Protein AF-A0A9N9DSB3-F1 (afdb_monomer_lite)

Structure (mmCIF, N/CA/C/O backbone):
data_AF-A0A9N9DSB3-F1
#
_entry.id   AF-A0A9N9DSB3-F1
#
loop_
_atom_site.group_PDB
_atom_site.id
_atom_site.type_symbol
_atom_site.label_atom_id
_atom_site.label_alt_id
_atom_site.label_comp_id
_atom_site.label_asym_id
_atom_site.label_entity_id
_atom_site.label_seq_id
_atom_site.pdbx_PDB_ins_code
_atom_site.Cartn_x
_atom_site.Cartn_y
_atom_site.Cartn_z
_atom_site.occupancy
_atom_site.B_iso_or_equiv
_atom_site.auth_seq_id
_atom_site.auth_comp_id
_atom_site.auth_asym_id
_atom_site.auth_atom_id
_atom_site.pdbx_PDB_model_num
ATOM 1 N N . MET A 1 1 ? 41.523 48.651 -46.509 1.00 32.28 1 MET A N 1
ATOM 2 C CA . MET A 1 1 ? 42.434 47.739 -45.781 1.00 32.28 1 MET A CA 1
ATOM 3 C C . MET A 1 1 ? 41.561 46.981 -44.787 1.00 32.28 1 MET A C 1
ATOM 5 O O . MET A 1 1 ? 41.024 47.644 -43.920 1.00 32.28 1 MET A O 1
ATOM 9 N N . ALA A 1 2 ? 41.222 45.698 -44.881 1.00 32.44 2 ALA A N 1
ATOM 10 C CA . ALA A 1 2 ? 41.518 44.564 -45.767 1.00 32.44 2 ALA A CA 1
ATOM 11 C C . ALA A 1 2 ? 40.243 43.654 -45.722 1.00 32.44 2 ALA A C 1
ATOM 13 O O . ALA A 1 2 ? 39.551 43.675 -44.710 1.00 32.44 2 ALA A O 1
ATOM 14 N N . LEU A 1 3 ? 39.705 43.048 -46.796 1.00 31.59 3 LEU A N 1
ATOM 15 C CA . LEU A 1 3 ? 40.106 41.765 -47.424 1.00 31.59 3 LEU A CA 1
ATOM 16 C C . LEU A 1 3 ? 40.604 40.752 -46.356 1.00 31.59 3 LEU A C 1
ATOM 18 O O . LEU A 1 3 ? 41.552 41.075 -45.662 1.00 31.59 3 LEU A O 1
ATOM 22 N N . THR A 1 4 ? 40.055 39.558 -46.093 1.00 32.72 4 THR A N 1
ATOM 23 C CA . THR A 1 4 ? 39.473 38.492 -46.935 1.00 32.72 4 THR A CA 1
ATOM 24 C C . THR A 1 4 ? 38.670 37.468 -46.095 1.00 32.72 4 THR A C 1
ATOM 26 O O . THR A 1 4 ? 38.722 37.464 -44.872 1.00 32.72 4 THR A O 1
ATOM 29 N N . ASN A 1 5 ? 37.962 36.593 -46.813 1.00 31.55 5 ASN A N 1
ATOM 30 C CA . ASN A 1 5 ? 36.997 35.544 -46.446 1.00 31.55 5 ASN A CA 1
ATOM 31 C C . ASN A 1 5 ? 37.663 34.229 -45.875 1.00 31.55 5 ASN A C 1
ATOM 33 O O . ASN A 1 5 ? 38.814 34.305 -45.458 1.00 31.55 5 ASN A O 1
ATOM 37 N N . PRO A 1 6 ? 37.023 33.029 -45.853 1.00 57.75 6 PRO A N 1
ATOM 38 C CA . PRO A 1 6 ? 36.598 32.233 -44.684 1.00 57.75 6 PRO A CA 1
ATOM 39 C C . PRO A 1 6 ? 37.258 30.818 -44.603 1.00 57.75 6 PRO A C 1
ATOM 41 O O . PRO A 1 6 ? 38.225 30.539 -45.302 1.00 57.75 6 PRO A O 1
ATOM 44 N N . ASN A 1 7 ? 36.644 29.903 -43.832 1.00 30.92 7 ASN A N 1
ATOM 45 C CA . ASN A 1 7 ? 36.841 28.437 -43.739 1.00 30.92 7 ASN A CA 1
ATOM 46 C C . ASN A 1 7 ? 37.906 27.902 -42.765 1.00 30.92 7 ASN A C 1
ATOM 48 O O . ASN A 1 7 ? 39.097 27.886 -43.048 1.00 30.92 7 ASN A O 1
ATOM 52 N N . SER A 1 8 ? 37.458 27.227 -41.706 1.00 32.19 8 SER A N 1
ATOM 53 C CA . SER A 1 8 ? 37.432 25.754 -41.679 1.00 32.19 8 SER A CA 1
ATOM 54 C C . SER A 1 8 ? 36.893 25.244 -40.342 1.00 32.19 8 SER A C 1
ATOM 56 O O . SER A 1 8 ? 37.156 25.787 -39.273 1.00 32.19 8 SER A O 1
ATOM 58 N N . ASN A 1 9 ? 36.068 24.209 -40.444 1.00 35.47 9 ASN A N 1
ATOM 59 C CA . ASN A 1 9 ? 35.457 23.506 -39.335 1.00 35.47 9 ASN A CA 1
ATOM 60 C C . ASN A 1 9 ? 36.502 22.850 -38.415 1.00 35.47 9 ASN A C 1
ATOM 62 O O . ASN A 1 9 ? 37.523 22.352 -38.885 1.00 35.47 9 ASN A O 1
ATOM 66 N N . ASN A 1 10 ? 36.051 22.639 -37.177 1.00 33.41 10 ASN A N 1
ATOM 67 C CA . ASN A 1 10 ? 36.031 21.352 -36.476 1.00 33.41 10 ASN A CA 1
ATOM 68 C C . ASN A 1 10 ? 36.941 21.164 -35.243 1.00 33.41 10 ASN A C 1
ATOM 70 O O . ASN A 1 10 ? 38.153 21.330 -35.283 1.00 33.41 10 ASN A O 1
ATOM 74 N N . ILE A 1 11 ? 36.275 20.610 -34.219 1.00 34.28 11 ILE A N 1
ATOM 75 C CA . ILE A 1 11 ? 36.768 19.730 -33.149 1.00 34.28 11 ILE A CA 1
ATOM 76 C C . ILE A 1 11 ? 37.121 20.397 -31.809 1.00 34.28 11 ILE A C 1
ATOM 78 O O . ILE A 1 11 ? 37.974 21.267 -31.696 1.00 34.28 11 ILE A O 1
ATOM 82 N N . SER A 1 12 ? 36.498 19.829 -30.768 1.00 30.00 12 SER A N 1
ATOM 83 C CA . SER A 1 12 ? 36.856 19.904 -29.348 1.00 30.00 12 SER A CA 1
ATOM 84 C C . SER A 1 12 ? 36.136 20.933 -28.469 1.00 30.00 12 SER A C 1
ATOM 86 O O . SER A 1 12 ? 36.721 21.475 -27.533 1.00 30.00 12 SER A O 1
ATOM 88 N N . THR A 1 13 ? 34.815 21.071 -28.607 1.00 32.53 13 THR A N 1
ATOM 89 C CA . THR A 1 13 ? 33.982 21.265 -27.403 1.00 32.53 13 THR A CA 1
ATOM 90 C C . THR A 1 13 ? 33.858 19.914 -26.697 1.00 32.53 13 THR A C 1
ATOM 92 O O . THR A 1 13 ? 32.831 19.242 -26.748 1.00 32.53 13 THR A O 1
ATOM 95 N N . VAL A 1 14 ? 34.958 19.472 -26.083 1.00 34.44 14 VAL A N 1
ATOM 96 C CA . VAL A 1 14 ? 34.948 18.380 -25.110 1.00 34.44 14 VAL A CA 1
ATOM 97 C C . VAL A 1 14 ? 34.276 18.948 -23.863 1.00 34.44 14 VAL A C 1
ATOM 99 O O . VAL A 1 14 ? 34.921 19.492 -22.971 1.00 34.44 14 VAL A O 1
ATOM 102 N N . LEU A 1 15 ? 32.944 18.877 -23.839 1.00 33.06 15 LEU A N 1
ATOM 103 C CA . LEU A 1 15 ? 32.165 18.933 -22.610 1.00 33.06 15 LEU A CA 1
ATOM 104 C C . LEU A 1 15 ? 32.584 17.714 -21.788 1.00 33.06 15 LEU A C 1
ATOM 106 O O . LEU A 1 15 ? 32.091 16.604 -21.979 1.00 33.06 15 LEU A O 1
ATOM 110 N N . PHE A 1 16 ? 33.578 17.931 -20.929 1.00 29.05 16 PHE A N 1
ATOM 111 C CA . PHE A 1 16 ? 33.988 17.013 -19.882 1.00 29.05 16 PHE A CA 1
ATOM 112 C C . PHE A 1 16 ? 32.762 16.696 -19.015 1.00 29.05 16 PHE A C 1
ATOM 114 O O . PHE A 1 16 ? 32.449 17.409 -18.063 1.00 29.05 16 PHE A O 1
ATOM 121 N N . TYR A 1 17 ? 32.069 15.602 -19.330 1.00 31.72 17 TYR A N 1
ATOM 122 C CA . TYR A 1 17 ? 31.299 14.865 -18.340 1.00 31.72 17 TYR A CA 1
ATOM 123 C C . TYR A 1 17 ? 32.306 14.341 -17.312 1.00 31.72 17 TYR A C 1
ATOM 125 O O . TYR A 1 17 ? 32.894 13.274 -17.472 1.00 31.72 17 TYR A O 1
ATOM 133 N N . LEU A 1 18 ? 32.543 15.120 -16.257 1.00 32.06 18 LEU A N 1
ATOM 134 C CA . LEU A 1 18 ? 33.183 14.647 -15.035 1.00 32.06 18 LEU A CA 1
ATOM 135 C C . LEU A 1 18 ? 32.203 13.698 -14.333 1.00 32.06 18 LEU A C 1
ATOM 137 O O . LEU A 1 18 ? 31.550 14.042 -13.354 1.00 32.06 18 LEU A O 1
ATOM 141 N N . SER A 1 19 ? 32.078 12.478 -14.853 1.00 33.34 19 SER A N 1
ATOM 142 C CA . SER A 1 19 ? 31.595 11.352 -14.065 1.00 33.34 19 SER A CA 1
ATOM 143 C C . SER A 1 19 ? 32.656 11.069 -13.004 1.00 33.34 19 SER A C 1
ATOM 145 O O . SER A 1 19 ? 33.686 10.455 -13.289 1.00 33.34 19 SER A O 1
ATOM 147 N N . ILE A 1 20 ? 32.440 11.580 -11.793 1.00 37.28 20 ILE A N 1
ATOM 148 C CA . ILE A 1 20 ? 33.300 11.303 -10.645 1.00 37.28 20 ILE A CA 1
ATOM 149 C C . ILE A 1 20 ? 33.216 9.797 -10.366 1.00 37.28 20 ILE A C 1
ATOM 151 O O . ILE A 1 20 ? 32.161 9.271 -10.014 1.00 37.28 20 ILE A O 1
ATOM 155 N N . PHE A 1 21 ? 34.331 9.091 -10.549 1.00 34.97 21 PHE A N 1
ATOM 156 C CA . PHE A 1 21 ? 34.458 7.686 -10.175 1.00 34.97 21 PHE A CA 1
ATOM 157 C C . PHE A 1 21 ? 34.659 7.596 -8.656 1.00 34.97 21 PHE A C 1
ATOM 159 O O . PHE A 1 21 ? 35.785 7.551 -8.162 1.00 34.97 21 PHE A O 1
ATOM 166 N N . GLU A 1 22 ? 33.566 7.611 -7.896 1.00 40.25 22 GLU A N 1
ATOM 167 C CA . GLU A 1 22 ? 33.597 7.318 -6.462 1.00 40.25 22 GLU A CA 1
ATOM 168 C C . GLU A 1 22 ? 33.447 5.815 -6.201 1.00 40.25 22 GLU A C 1
ATOM 170 O O . GLU A 1 22 ? 32.629 5.119 -6.806 1.00 40.25 22 GLU A O 1
ATOM 175 N N . LYS A 1 23 ? 34.230 5.291 -5.248 1.00 38.81 23 LYS A N 1
ATOM 176 C CA . LYS A 1 23 ? 34.015 3.941 -4.712 1.00 38.81 23 LYS A CA 1
ATOM 177 C C . LYS A 1 23 ? 32.626 3.884 -4.082 1.00 38.81 23 LYS A C 1
ATOM 179 O O . LYS A 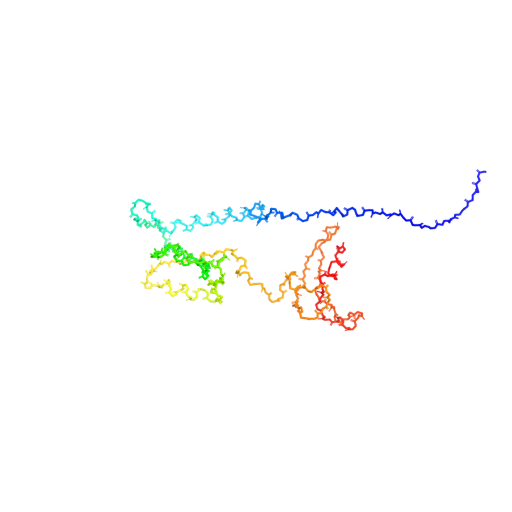1 23 ? 32.350 4.646 -3.159 1.00 38.81 23 LYS A O 1
ATOM 184 N N . TYR A 1 24 ? 31.803 2.931 -4.521 1.00 42.84 24 TYR A N 1
ATOM 185 C CA . TYR A 1 24 ? 30.501 2.626 -3.929 1.00 42.84 24 TYR A CA 1
ATOM 186 C C . TYR A 1 24 ? 30.623 2.472 -2.403 1.00 42.84 24 TYR A C 1
ATOM 188 O O . TYR A 1 24 ? 31.090 1.451 -1.895 1.00 42.84 24 TYR A O 1
ATOM 196 N N . LYS A 1 25 ? 30.210 3.499 -1.658 1.00 50.03 25 LYS A N 1
ATOM 197 C CA . LYS A 1 25 ? 29.872 3.380 -0.240 1.00 50.03 25 LYS A CA 1
ATOM 198 C C . LYS A 1 25 ? 28.393 3.031 -0.187 1.00 50.03 25 LYS A C 1
ATOM 200 O O . LYS A 1 25 ? 27.604 3.663 -0.881 1.00 50.03 25 LYS A O 1
ATOM 205 N N . LYS A 1 26 ? 28.010 2.037 0.624 1.00 43.84 26 LYS A N 1
ATOM 206 C CA . LYS A 1 26 ? 26.595 1.798 0.950 1.00 43.84 26 LYS A CA 1
ATOM 207 C C . LYS A 1 26 ? 26.012 3.121 1.445 1.00 43.84 26 LYS A C 1
ATOM 209 O O . LYS A 1 26 ? 26.348 3.560 2.543 1.00 43.84 26 LYS A O 1
ATOM 214 N N . SER A 1 27 ? 25.213 3.768 0.609 1.00 47.31 27 SER A N 1
ATOM 215 C CA . SER A 1 27 ? 24.494 4.972 0.981 1.00 47.31 27 SER A CA 1
ATOM 216 C C . SER A 1 27 ? 23.416 4.611 1.998 1.00 47.31 27 SER A C 1
ATOM 218 O O . SER A 1 27 ? 22.916 3.482 2.045 1.00 47.31 27 SER A O 1
ATOM 220 N N . ILE A 1 28 ? 23.103 5.576 2.856 1.00 57.94 28 ILE A N 1
ATOM 221 C CA . ILE A 1 28 ? 21.996 5.506 3.804 1.00 57.94 28 ILE A CA 1
ATOM 222 C C . ILE A 1 28 ? 20.721 5.298 2.978 1.00 57.94 28 ILE A C 1
ATOM 224 O O . ILE A 1 28 ? 20.468 6.031 2.024 1.00 57.94 28 ILE A O 1
ATOM 228 N N . TYR A 1 29 ? 19.961 4.249 3.285 1.00 51.91 29 TYR A N 1
ATOM 229 C CA . TYR A 1 29 ? 18.677 4.004 2.638 1.00 51.91 29 TYR A CA 1
ATOM 230 C C . TYR A 1 29 ? 17.708 5.109 3.062 1.00 51.91 29 TYR A C 1
ATOM 232 O O . TYR A 1 29 ? 17.370 5.208 4.238 1.00 51.91 29 TYR A O 1
ATOM 240 N N . PHE A 1 30 ? 17.286 5.941 2.112 1.00 58.00 30 PHE A N 1
ATOM 241 C CA . PHE A 1 30 ? 16.204 6.895 2.316 1.00 58.00 30 PHE A CA 1
ATOM 242 C C . PHE A 1 30 ? 14.895 6.162 2.023 1.00 58.00 30 PHE A C 1
ATOM 244 O O . PHE A 1 30 ? 14.563 5.908 0.867 1.00 58.00 30 PHE A O 1
ATOM 251 N N . ASP A 1 31 ? 14.174 5.778 3.072 1.00 69.00 31 ASP A N 1
ATOM 252 C CA . ASP A 1 31 ? 12.911 5.033 2.984 1.00 69.00 31 ASP A CA 1
ATOM 253 C C . ASP A 1 31 ? 11.737 5.872 2.440 1.00 69.00 31 ASP A C 1
ATOM 255 O O . ASP A 1 31 ? 10.648 5.346 2.205 1.00 69.00 31 ASP A O 1
ATOM 259 N N . GLY A 1 32 ? 11.966 7.171 2.209 1.00 73.88 32 GLY A N 1
ATOM 260 C CA . GLY A 1 32 ? 10.973 8.119 1.713 1.00 73.88 32 GLY A CA 1
ATOM 261 C C . GLY A 1 32 ? 9.891 8.463 2.736 1.00 73.88 32 GLY A C 1
ATOM 262 O O . GLY A 1 32 ? 8.913 9.107 2.365 1.00 73.88 32 GLY A O 1
ATOM 263 N N . HIS A 1 33 ? 10.048 8.059 4.000 1.00 74.06 33 HIS A N 1
ATOM 264 C CA . HIS A 1 33 ? 9.064 8.272 5.061 1.00 74.06 33 HIS A CA 1
ATOM 265 C C . HIS A 1 33 ? 8.818 9.755 5.368 1.00 74.06 33 HIS A C 1
ATOM 267 O O . HIS A 1 33 ? 7.710 10.129 5.753 1.00 74.06 33 HIS A O 1
ATOM 273 N N . GLU A 1 34 ? 9.844 10.581 5.154 1.00 82.94 34 GLU A N 1
ATOM 274 C CA . GLU A 1 34 ? 9.844 12.029 5.392 1.00 82.94 34 GLU A CA 1
ATOM 275 C C . GLU A 1 34 ? 9.410 12.859 4.170 1.00 82.94 34 GLU A C 1
ATOM 277 O O . GLU A 1 34 ? 9.384 14.083 4.251 1.00 82.94 34 GLU A O 1
ATOM 282 N N . ARG A 1 35 ? 9.066 12.232 3.032 1.00 84.50 35 ARG A N 1
ATOM 283 C CA . ARG A 1 35 ? 8.538 12.975 1.875 1.00 84.50 35 ARG A CA 1
ATOM 284 C C . ARG A 1 35 ? 7.248 13.700 2.246 1.00 84.50 35 ARG A C 1
ATOM 286 O O . ARG A 1 35 ? 6.400 13.137 2.943 1.00 84.50 35 ARG A O 1
ATOM 293 N N . GLU A 1 36 ? 7.061 14.908 1.724 1.00 81.19 36 GLU A N 1
ATOM 294 C CA . GLU A 1 36 ? 5.927 15.768 2.070 1.00 81.19 36 GLU A CA 1
ATOM 295 C C . GLU A 1 36 ? 4.578 15.080 1.818 1.00 81.19 36 GLU A C 1
ATOM 297 O O . GLU A 1 36 ? 3.700 15.108 2.682 1.00 81.19 36 GLU A O 1
ATOM 302 N N . ASP A 1 37 ? 4.442 14.385 0.686 1.00 81.19 37 ASP A N 1
ATOM 303 C CA . ASP A 1 37 ? 3.222 13.664 0.311 1.00 81.19 37 ASP A CA 1
ATOM 304 C C . ASP A 1 37 ? 2.924 12.473 1.240 1.00 81.19 37 ASP A C 1
ATOM 306 O O . ASP A 1 37 ? 1.772 12.214 1.598 1.00 81.19 37 ASP A O 1
ATOM 310 N N . VAL A 1 38 ? 3.966 11.770 1.693 1.00 81.50 38 VAL A N 1
ATOM 311 C CA . VAL A 1 38 ? 3.851 10.656 2.647 1.00 81.50 38 VAL A CA 1
ATOM 312 C C . VAL A 1 38 ? 3.451 11.165 4.032 1.00 81.50 38 VAL A C 1
ATOM 314 O O . VAL A 1 38 ? 2.589 10.575 4.691 1.00 81.50 38 VAL A O 1
ATOM 317 N N . VAL A 1 39 ? 4.043 12.273 4.477 1.00 85.44 39 VAL A N 1
ATOM 318 C CA . VAL A 1 39 ? 3.722 12.903 5.763 1.00 85.44 39 VAL A CA 1
ATOM 319 C C . VAL A 1 39 ? 2.293 13.451 5.762 1.00 85.44 39 VAL A C 1
ATOM 321 O O . VAL A 1 39 ? 1.561 13.247 6.735 1.00 85.44 39 VAL A O 1
ATOM 324 N N . GLU A 1 40 ? 1.863 14.102 4.681 1.00 89.62 40 GLU A N 1
ATOM 325 C CA . GLU A 1 40 ? 0.489 14.585 4.517 1.00 89.62 40 GLU A CA 1
ATOM 326 C C . GLU A 1 40 ? -0.520 13.431 4.572 1.00 89.62 40 GLU A C 1
ATOM 328 O O . GLU A 1 40 ? -1.477 13.475 5.353 1.00 89.62 40 GLU A O 1
ATOM 333 N N . TYR A 1 41 ? -0.262 12.351 3.829 1.00 86.44 41 TYR A N 1
ATOM 334 C CA . TYR A 1 41 ? -1.100 11.155 3.862 1.00 86.44 41 TYR A CA 1
ATOM 335 C C . TYR A 1 41 ? -1.217 10.572 5.276 1.00 86.44 41 TYR A C 1
ATOM 337 O O . TYR A 1 41 ? -2.317 10.244 5.720 1.00 86.44 41 TYR A O 1
ATOM 345 N N . ARG A 1 42 ? -0.104 10.475 6.018 1.00 87.06 42 ARG A N 1
ATOM 346 C CA . ARG A 1 42 ? -0.107 9.968 7.402 1.00 87.06 42 ARG A CA 1
ATOM 347 C C . ARG A 1 42 ? -0.948 10.836 8.330 1.00 87.06 42 ARG A C 1
ATOM 349 O O . ARG A 1 42 ? -1.681 10.290 9.150 1.00 87.06 42 ARG A O 1
ATOM 356 N N . LYS A 1 43 ? -0.875 12.164 8.203 1.00 91.00 43 LYS A N 1
ATOM 357 C CA . LYS A 1 43 ? -1.716 13.085 8.987 1.00 91.00 43 LYS A CA 1
ATOM 358 C C . LYS A 1 43 ? -3.198 12.851 8.701 1.00 91.00 43 LYS A C 1
ATOM 360 O O . LYS A 1 43 ? -3.971 12.710 9.645 1.00 91.00 43 LYS A O 1
ATOM 365 N N . ARG A 1 44 ? -3.576 12.731 7.423 1.00 90.00 44 ARG A N 1
ATOM 366 C CA . ARG A 1 44 ? -4.957 12.414 7.024 1.00 90.00 44 ARG A CA 1
ATOM 367 C C . ARG A 1 44 ? -5.413 11.066 7.581 1.00 90.00 44 ARG A C 1
ATOM 369 O O . ARG A 1 44 ? -6.477 10.984 8.183 1.00 90.00 44 ARG A O 1
ATOM 376 N N . PHE A 1 45 ? -4.580 10.037 7.447 1.00 87.38 45 PHE A N 1
ATOM 377 C CA . PHE A 1 45 ? -4.859 8.697 7.962 1.00 87.38 45 PHE A CA 1
ATOM 378 C C . PHE A 1 45 ? -5.082 8.689 9.480 1.00 87.38 45 PHE A C 1
ATOM 380 O O . PHE A 1 45 ? -6.000 8.034 9.965 1.00 87.38 45 PHE A O 1
ATOM 387 N N . LEU A 1 46 ? -4.267 9.422 10.246 1.00 89.31 46 LEU A N 1
ATOM 388 C CA . LEU A 1 46 ? -4.438 9.523 11.698 1.00 89.31 46 LEU A CA 1
ATOM 389 C C . LEU A 1 46 ? -5.763 10.190 12.073 1.00 89.31 46 LEU A C 1
ATOM 391 O O . LEU A 1 46 ? -6.410 9.755 13.025 1.00 89.31 46 LEU A O 1
ATOM 395 N N . GLU A 1 47 ? -6.179 11.213 11.329 1.00 91.69 47 GLU A N 1
ATOM 396 C CA . GLU A 1 47 ? -7.458 11.877 11.570 1.00 91.69 47 GLU A CA 1
ATOM 397 C C . GLU A 1 47 ? -8.640 10.950 11.253 1.00 91.69 47 GLU A C 1
ATOM 399 O O . GLU A 1 47 ? -9.537 10.786 12.078 1.00 91.69 47 GLU A O 1
ATOM 404 N N . GLU A 1 48 ? -8.591 10.233 10.127 1.00 89.00 48 GLU A N 1
ATOM 405 C CA . GLU A 1 48 ? -9.574 9.195 9.793 1.00 89.00 48 GLU A CA 1
ATOM 406 C C . GLU A 1 48 ? -9.632 8.112 10.881 1.00 89.00 48 GLU A C 1
ATOM 408 O O . GLU A 1 48 ? -10.713 7.774 11.371 1.00 89.00 48 GLU A O 1
ATOM 413 N N . MET A 1 49 ? -8.480 7.617 11.338 1.00 87.38 49 MET A N 1
ATOM 414 C CA . MET A 1 49 ? -8.414 6.604 12.391 1.00 87.38 49 MET A CA 1
ATOM 415 C C . MET A 1 49 ? -9.014 7.086 13.713 1.00 87.38 49 MET A C 1
ATOM 417 O O . MET A 1 49 ? -9.719 6.306 14.346 1.00 87.38 49 MET A O 1
ATOM 421 N N . ARG A 1 50 ? -8.829 8.354 14.107 1.00 87.62 50 ARG A N 1
ATOM 422 C CA . ARG A 1 50 ? -9.468 8.921 15.313 1.00 87.62 50 ARG A CA 1
ATOM 423 C C . ARG A 1 50 ? -10.991 8.863 15.241 1.00 87.62 50 ARG A C 1
ATOM 425 O O . ARG A 1 50 ? -11.641 8.530 16.235 1.00 87.62 50 ARG A O 1
ATOM 432 N N . THR A 1 51 ? -11.571 9.143 14.070 1.00 88.88 51 THR A N 1
ATOM 433 C CA . THR A 1 51 ? -13.033 9.067 13.894 1.00 88.88 51 THR A CA 1
ATOM 434 C C . THR A 1 51 ? -13.557 7.643 14.082 1.00 88.88 51 THR A C 1
ATOM 436 O O . THR A 1 51 ? -14.613 7.441 14.690 1.00 88.88 51 THR A O 1
ATOM 439 N N . LEU A 1 52 ? -12.800 6.646 13.613 1.00 88.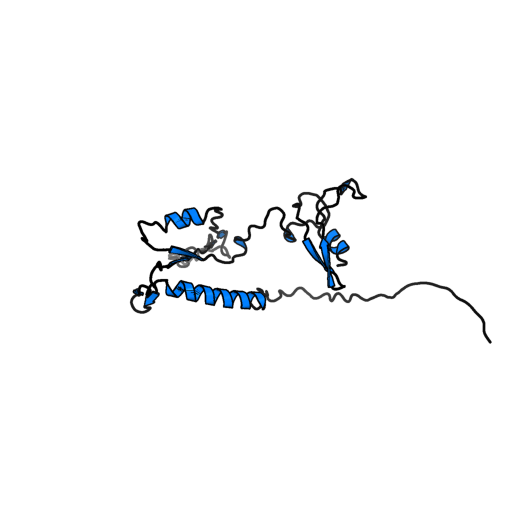31 52 LEU A N 1
ATOM 440 C CA . LEU A 1 52 ? -13.133 5.232 13.760 1.00 88.31 52 LEU A CA 1
ATOM 441 C C . LEU A 1 52 ? -12.914 4.759 15.201 1.00 88.31 52 LEU A C 1
ATOM 443 O O . LEU A 1 52 ? -13.754 4.048 15.753 1.00 88.31 52 LEU A O 1
ATOM 447 N N . GLU A 1 53 ? -11.825 5.194 15.831 1.00 87.94 53 GLU A N 1
ATOM 448 C CA . GLU A 1 53 ? -11.437 4.806 17.185 1.00 87.94 53 GLU A CA 1
ATOM 449 C C . GLU A 1 53 ? -12.499 5.188 18.225 1.00 87.94 53 GLU A C 1
ATOM 451 O O . GLU A 1 53 ? -12.746 4.420 19.153 1.00 87.94 53 GLU A O 1
ATOM 456 N N . ARG A 1 54 ? -13.222 6.304 18.031 1.00 90.00 54 ARG A N 1
ATOM 457 C CA . ARG A 1 54 ? -14.363 6.690 18.888 1.00 90.00 54 ARG A CA 1
ATOM 458 C C . ARG A 1 54 ? -15.418 5.583 19.008 1.00 90.00 54 ARG A C 1
ATOM 460 O O . ARG A 1 54 ? -16.076 5.463 20.037 1.00 90.00 54 ARG A O 1
ATOM 467 N N . ARG A 1 55 ? -15.594 4.779 17.955 1.00 88.81 55 ARG A N 1
ATOM 468 C CA . ARG A 1 55 ? -16.565 3.675 17.885 1.00 88.81 55 ARG A CA 1
ATOM 469 C C . ARG A 1 55 ? -15.936 2.313 18.192 1.00 88.81 55 ARG A C 1
ATOM 471 O O . ARG A 1 55 ? -16.630 1.301 18.080 1.00 88.81 55 ARG A O 1
ATOM 478 N N . MET A 1 56 ? -14.654 2.260 18.551 1.00 90.50 56 MET A N 1
ATOM 479 C CA . MET A 1 56 ? -13.943 1.041 18.940 1.00 90.50 56 MET A CA 1
ATOM 480 C C . MET A 1 56 ? -13.914 0.900 20.463 1.00 90.50 56 MET A C 1
ATOM 482 O O . MET A 1 56 ? -13.977 1.880 21.200 1.00 90.50 56 MET A O 1
ATOM 486 N N . ALA A 1 57 ? -13.842 -0.338 20.952 1.00 86.44 57 ALA A N 1
ATOM 487 C CA . ALA A 1 57 ? -13.650 -0.565 22.381 1.00 86.44 57 ALA A CA 1
ATOM 488 C C . ALA A 1 57 ? -12.198 -0.273 22.775 1.00 86.44 57 ALA A C 1
ATOM 490 O O . ALA A 1 57 ? -11.276 -0.583 22.021 1.00 86.44 57 ALA A O 1
ATOM 491 N N . ARG A 1 58 ? -12.010 0.295 23.966 1.00 85.38 58 ARG A N 1
ATOM 492 C CA . ARG A 1 58 ? -10.690 0.581 24.538 1.00 85.38 58 ARG A CA 1
ATOM 493 C C . ARG A 1 58 ? -10.426 -0.340 25.719 1.00 85.38 58 ARG A C 1
ATOM 495 O O . ARG A 1 58 ? -11.363 -0.789 26.372 1.00 85.38 58 ARG A O 1
ATOM 502 N N . TYR A 1 59 ? -9.156 -0.598 25.999 1.00 81.06 59 TYR A N 1
ATOM 503 C CA . TYR A 1 59 ? -8.740 -1.351 27.177 1.00 81.06 59 TYR A CA 1
ATOM 504 C C . TYR A 1 59 ? -8.099 -0.406 28.185 1.00 81.06 59 TYR A C 1
ATOM 506 O O . TYR A 1 59 ? -7.287 0.439 27.810 1.00 81.06 59 TYR A O 1
ATOM 514 N N . LYS A 1 60 ? -8.459 -0.540 29.462 1.00 81.94 60 LYS A N 1
ATOM 515 C CA . LYS A 1 60 ? -7.795 0.192 30.544 1.00 81.94 60 LYS A CA 1
ATOM 516 C C . LYS A 1 60 ? -6.509 -0.547 30.928 1.00 81.94 60 LYS A C 1
ATOM 518 O O . LYS A 1 60 ? -6.567 -1.699 31.357 1.00 81.94 60 LYS A O 1
ATOM 523 N N . GLU A 1 61 ? -5.365 0.116 30.762 1.00 67.75 61 GLU A N 1
ATOM 524 C CA . GLU A 1 61 ? -4.021 -0.495 30.789 1.00 67.75 61 GLU A CA 1
ATOM 525 C C . GLU A 1 61 ? -3.685 -1.279 32.065 1.00 67.75 61 GLU A C 1
ATOM 527 O O . GLU A 1 61 ? -2.926 -2.240 32.000 1.00 67.75 61 GLU A O 1
ATOM 532 N N . SER A 1 62 ? -4.263 -0.933 33.216 1.00 70.62 62 SER A N 1
ATOM 533 C CA . SER A 1 62 ? -3.924 -1.586 34.484 1.00 70.62 62 SER A CA 1
ATOM 534 C C . SER A 1 62 ? -4.715 -2.862 34.792 1.00 70.62 62 SER A C 1
ATOM 536 O O . SER A 1 62 ? -4.275 -3.641 35.630 1.00 70.62 62 SER A O 1
ATOM 538 N N . ILE A 1 63 ? -5.872 -3.086 34.155 1.00 72.62 63 ILE A N 1
ATOM 539 C CA . ILE A 1 63 ? -6.810 -4.165 34.546 1.00 72.62 63 ILE A CA 1
ATOM 540 C C . ILE A 1 63 ? -7.273 -4.999 33.331 1.00 72.62 63 ILE A C 1
ATOM 542 O O . ILE A 1 63 ? -7.969 -5.994 33.491 1.00 72.62 63 ILE A O 1
ATOM 546 N N . MET A 1 64 ? -6.885 -4.632 32.098 1.00 69.50 64 MET A N 1
ATOM 547 C CA . MET A 1 64 ? -7.435 -5.210 30.853 1.00 69.50 64 MET A CA 1
ATOM 548 C C . MET A 1 64 ? -8.971 -5.119 30.760 1.00 69.50 64 MET A C 1
ATOM 550 O O . MET A 1 64 ? -9.608 -5.859 30.008 1.00 69.50 64 MET A O 1
ATOM 554 N N . GLU A 1 65 ? -9.589 -4.188 31.485 1.00 78.81 65 GLU A N 1
ATOM 555 C CA . GLU A 1 65 ? -11.034 -3.984 31.423 1.00 78.81 65 GLU A CA 1
ATOM 556 C C . GLU A 1 65 ? -11.438 -3.368 30.084 1.00 78.81 65 GLU A C 1
ATOM 558 O O . GLU A 1 65 ? -10.849 -2.386 29.621 1.00 78.81 65 GLU A O 1
ATOM 563 N N . LEU A 1 66 ? -12.467 -3.959 29.475 1.00 81.25 66 LEU A N 1
ATOM 564 C CA . LEU A 1 66 ? -13.024 -3.527 28.203 1.00 81.25 66 LEU A CA 1
ATOM 565 C C . LEU A 1 66 ? -13.998 -2.364 28.422 1.00 81.25 66 LEU A C 1
ATOM 567 O O . LEU A 1 66 ? -15.090 -2.544 28.958 1.00 81.25 66 LEU A O 1
ATOM 571 N N . ILE A 1 67 ? -13.636 -1.186 27.928 1.00 84.56 67 ILE A N 1
ATOM 572 C CA . ILE A 1 67 ? -14.492 -0.002 27.906 1.00 84.56 67 ILE A CA 1
ATOM 573 C C . ILE A 1 67 ? -15.212 0.035 26.557 1.00 84.56 67 ILE A C 1
ATOM 575 O O . ILE A 1 67 ? -14.587 0.172 25.499 1.00 84.56 67 ILE A O 1
ATOM 579 N N . LEU A 1 68 ? -16.537 -0.115 26.585 1.00 84.50 68 LEU A N 1
ATOM 580 C CA . LEU A 1 68 ? -17.368 -0.013 25.388 1.00 84.50 68 LEU A CA 1
ATOM 581 C C . LEU A 1 68 ? -17.491 1.452 24.931 1.00 84.50 68 LEU A C 1
ATOM 583 O O . LEU A 1 68 ? -17.565 2.350 25.770 1.00 84.50 68 LEU A O 1
ATOM 587 N N . PRO A 1 69 ? -17.524 1.705 23.612 1.00 86.69 69 PRO A N 1
ATOM 588 C CA . PRO A 1 69 ? -17.674 3.053 23.081 1.00 86.69 69 PRO A CA 1
ATOM 589 C C . PRO A 1 69 ? -19.088 3.588 23.318 1.00 86.69 69 PRO A C 1
ATOM 591 O O . PRO A 1 69 ? -20.066 2.840 23.259 1.00 86.69 69 PRO A O 1
ATOM 594 N N . VAL A 1 70 ? -19.199 4.904 23.505 1.00 86.38 70 VAL A N 1
ATOM 595 C CA . VAL A 1 70 ? -20.489 5.604 23.490 1.00 86.38 70 VAL A CA 1
ATOM 596 C C . VAL A 1 70 ? -20.902 5.811 22.034 1.00 86.38 70 VAL A C 1
ATOM 598 O O . VAL A 1 70 ? -20.229 6.519 21.280 1.00 86.38 70 VAL A O 1
ATOM 601 N N . LEU A 1 71 ? -21.990 5.156 21.632 1.00 88.25 71 LEU A N 1
ATOM 602 C CA . LEU A 1 71 ? -22.505 5.170 20.264 1.00 88.25 71 LEU A CA 1
ATOM 603 C C . LEU A 1 71 ? -23.669 6.159 20.141 1.00 88.25 71 LEU A C 1
ATOM 605 O O . LEU A 1 71 ? -24.550 6.196 20.999 1.00 88.25 71 LEU A O 1
ATOM 609 N N . GLY A 1 72 ? -23.678 6.944 19.064 1.00 85.94 72 GLY A N 1
ATOM 610 C CA . GLY A 1 72 ? -24.819 7.777 18.689 1.00 85.94 72 GLY A CA 1
ATOM 611 C C . GLY A 1 72 ? -25.983 6.961 18.118 1.00 85.94 72 GLY A C 1
ATOM 612 O O . GLY A 1 72 ? -25.868 5.762 17.849 1.00 85.94 72 GLY A O 1
ATOM 613 N N . VAL A 1 73 ? -27.119 7.624 17.890 1.00 87.56 73 VAL A N 1
ATOM 614 C CA . VAL A 1 73 ? -28.305 6.998 17.283 1.00 87.56 73 VAL A CA 1
ATOM 615 C C . VAL A 1 73 ? -27.952 6.468 15.887 1.00 87.56 73 VAL A C 1
ATOM 617 O O . VAL A 1 73 ? -27.507 7.220 15.025 1.00 87.56 73 VAL A O 1
ATOM 620 N N . GLY A 1 74 ? -28.135 5.162 15.672 1.00 85.50 74 GLY A N 1
ATOM 621 C CA . GLY A 1 74 ? -27.822 4.485 14.406 1.00 85.50 74 GLY A CA 1
ATOM 622 C C . GLY A 1 74 ? -26.354 4.071 14.229 1.00 85.50 74 GLY A C 1
ATOM 623 O O . GLY A 1 74 ? -26.015 3.435 13.229 1.00 85.50 74 GLY A O 1
ATOM 624 N N . GLU A 1 75 ? -25.472 4.372 15.186 1.00 88.56 75 GLU A N 1
ATOM 625 C CA . GLU A 1 75 ? -24.071 3.969 15.102 1.00 88.56 75 GLU A CA 1
ATOM 626 C C . GLU A 1 75 ? -23.859 2.518 15.537 1.00 88.56 75 GLU A C 1
ATOM 628 O O . GLU A 1 75 ? -24.402 2.044 16.533 1.00 88.56 75 GLU A O 1
ATOM 633 N N . ARG A 1 76 ? -22.998 1.812 14.799 1.00 86.69 76 ARG A N 1
ATOM 634 C CA . ARG A 1 76 ? -22.560 0.452 15.137 1.00 86.69 76 ARG A CA 1
ATOM 635 C C . ARG A 1 76 ? -21.160 0.464 15.731 1.00 86.69 76 ARG A C 1
ATOM 637 O O . ARG A 1 76 ? -20.306 1.230 15.271 1.00 86.69 76 ARG A O 1
ATOM 644 N N . LYS A 1 77 ? -20.905 -0.427 16.691 1.00 88.69 77 LYS A N 1
ATOM 645 C CA . LYS A 1 77 ? -19.563 -0.671 17.239 1.00 88.69 77 LYS A CA 1
ATOM 646 C C . LYS A 1 77 ? -18.613 -1.097 16.119 1.00 88.69 77 LYS A C 1
ATOM 648 O O . LYS A 1 77 ? -18.971 -1.948 15.306 1.00 88.69 77 LYS A O 1
ATOM 653 N N . LEU A 1 78 ? -17.411 -0.530 16.097 1.00 89.38 78 LEU A N 1
ATOM 654 C CA . LEU A 1 78 ? -16.340 -0.933 15.193 1.00 89.38 78 LEU A CA 1
ATOM 655 C C . LEU A 1 78 ? -15.396 -1.921 15.877 1.00 89.38 78 LEU A C 1
ATOM 657 O O . LEU A 1 78 ? -15.040 -1.764 17.046 1.00 89.38 78 LEU A O 1
ATOM 661 N N . ILE A 1 79 ? -14.995 -2.948 15.133 1.00 85.94 79 ILE A N 1
ATOM 662 C CA . ILE A 1 79 ? -13.984 -3.923 15.545 1.00 85.94 79 ILE A CA 1
ATOM 663 C C . ILE A 1 79 ? -12.830 -3.826 14.558 1.00 85.94 79 ILE A C 1
ATOM 665 O O . ILE A 1 79 ? -12.990 -4.141 13.379 1.00 85.94 79 ILE A O 1
ATOM 669 N N . LEU A 1 80 ? -11.681 -3.364 15.047 1.00 85.19 80 LEU A N 1
ATOM 670 C CA . LEU A 1 80 ? -10.458 -3.305 14.263 1.00 85.19 80 LEU A CA 1
ATOM 671 C C . LEU A 1 80 ? -9.883 -4.714 14.118 1.00 85.19 80 LEU A C 1
ATOM 673 O O . LEU A 1 80 ? -9.550 -5.365 15.107 1.00 85.19 80 LEU A O 1
ATOM 677 N N . VAL A 1 81 ? -9.762 -5.171 12.880 1.00 81.38 81 VAL A N 1
ATOM 678 C CA . VAL A 1 81 ? -9.105 -6.422 12.522 1.00 81.38 81 VAL A CA 1
ATOM 679 C C . VAL A 1 81 ? -7.800 -6.061 11.830 1.00 81.38 81 VAL A C 1
ATOM 681 O O . VAL A 1 81 ? -7.794 -5.622 10.680 1.00 81.38 81 VAL A O 1
ATOM 684 N N . THR A 1 82 ? -6.692 -6.216 12.546 1.00 77.81 82 THR A N 1
ATOM 685 C CA . THR A 1 82 ? -5.352 -6.020 11.996 1.00 77.81 82 THR A CA 1
ATOM 686 C C . THR A 1 82 ? -4.847 -7.329 11.397 1.00 77.81 82 THR A C 1
ATOM 688 O O . THR A 1 82 ? -5.043 -8.408 11.961 1.00 77.81 82 THR A O 1
ATOM 691 N N . HIS A 1 83 ? -4.206 -7.249 10.235 1.00 70.75 83 HIS A N 1
ATOM 692 C CA . HIS A 1 83 ? -3.523 -8.385 9.627 1.00 70.75 83 HIS A CA 1
ATOM 693 C C . HIS A 1 83 ? -2.044 -8.052 9.451 1.00 70.75 83 HIS A C 1
ATOM 695 O O . HIS A 1 83 ? -1.708 -7.086 8.769 1.00 70.75 83 HIS A O 1
ATOM 701 N N . ASP A 1 84 ? -1.171 -8.895 9.998 1.00 69.62 84 ASP A N 1
ATOM 702 C CA . ASP A 1 84 ? 0.280 -8.777 9.847 1.00 69.62 84 ASP A CA 1
ATOM 7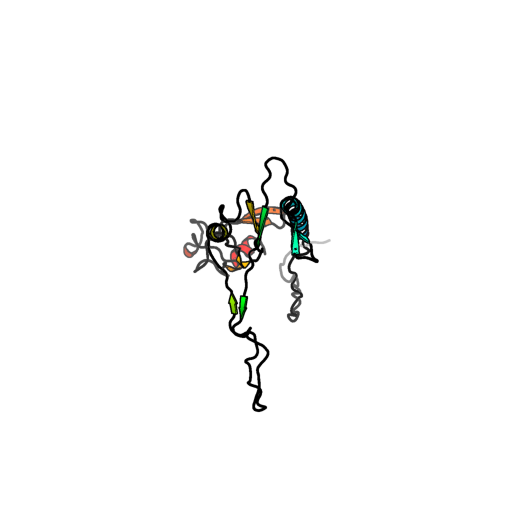03 C C . ASP A 1 84 ? 0.868 -9.982 9.093 1.00 69.62 84 ASP A C 1
ATOM 705 O O . ASP A 1 84 ? 0.332 -11.096 9.129 1.00 69.62 84 ASP A O 1
ATOM 709 N N . LYS A 1 85 ? 1.969 -9.758 8.372 1.00 63.62 85 LYS A N 1
ATOM 710 C CA . LYS A 1 85 ? 2.743 -10.808 7.706 1.00 63.62 85 LYS A CA 1
ATOM 711 C C . LYS A 1 85 ? 3.860 -11.276 8.622 1.00 63.62 85 LYS A C 1
ATOM 713 O O . LYS A 1 85 ? 4.905 -10.644 8.721 1.00 63.62 85 LYS A O 1
ATOM 718 N N . CYS A 1 86 ? 3.704 -12.471 9.173 1.00 61.62 86 CYS A N 1
ATOM 719 C CA . CYS A 1 86 ? 4.789 -13.125 9.886 1.00 61.62 86 CYS A CA 1
ATOM 720 C C . CYS A 1 86 ? 5.756 -13.840 8.924 1.00 61.62 86 CYS A C 1
ATOM 722 O O . CYS A 1 86 ? 5.369 -14.572 8.000 1.00 61.62 86 CYS A O 1
ATOM 724 N N . SER A 1 87 ? 7.051 -13.639 9.159 1.00 54.69 87 SER A N 1
ATOM 725 C CA . SER A 1 87 ? 8.122 -14.453 8.595 1.00 54.69 87 SER A CA 1
ATOM 726 C C . SER A 1 87 ? 8.709 -15.327 9.700 1.00 54.69 87 SER A C 1
ATOM 728 O O . SER A 1 87 ? 8.961 -14.858 10.805 1.00 54.69 87 SER A O 1
ATOM 730 N N . PHE A 1 88 ? 8.898 -16.611 9.404 1.00 58.59 88 PHE A N 1
ATOM 731 C CA . PHE A 1 88 ? 9.556 -17.557 10.301 1.00 58.59 88 PHE A CA 1
ATOM 732 C C . PHE A 1 88 ? 10.833 -18.039 9.636 1.00 58.59 88 PHE A C 1
ATOM 734 O O . PHE A 1 88 ? 10.813 -18.474 8.484 1.00 58.59 88 PHE A O 1
ATOM 741 N N . CYS A 1 89 ? 11.952 -17.974 10.335 1.00 66.38 89 CYS A N 1
ATOM 742 C CA . CYS A 1 89 ? 13.213 -18.498 9.848 1.00 66.38 89 CYS A CA 1
ATOM 743 C C . CYS A 1 89 ? 13.452 -19.907 10.396 1.00 66.38 89 CYS A C 1
ATOM 745 O O . CYS A 1 89 ? 13.107 -20.216 11.534 1.00 66.38 89 CYS A O 1
ATOM 747 N N . ALA A 1 90 ? 14.070 -20.777 9.594 1.00 67.69 90 ALA A N 1
ATOM 748 C CA . ALA A 1 90 ? 14.356 -22.162 9.976 1.00 67.69 90 ALA A CA 1
ATOM 749 C C . ALA A 1 90 ? 15.171 -22.275 11.278 1.00 67.69 90 ALA A C 1
ATOM 751 O O . ALA A 1 90 ? 15.081 -23.286 11.971 1.00 67.69 90 ALA A O 1
ATOM 752 N N . ASN A 1 91 ? 15.934 -21.232 11.621 1.00 68.88 91 ASN A N 1
ATOM 753 C CA . ASN A 1 91 ? 16.766 -21.191 12.818 1.00 68.88 91 ASN A CA 1
ATOM 754 C C . ASN A 1 91 ? 16.189 -20.312 13.953 1.00 68.88 91 ASN A C 1
ATOM 756 O O . ASN A 1 91 ? 16.923 -20.024 14.896 1.00 68.88 91 ASN A O 1
ATOM 760 N N . ASP A 1 92 ? 14.903 -19.928 13.918 1.00 65.94 92 ASP A N 1
ATOM 761 C CA . ASP A 1 92 ? 14.233 -19.157 14.995 1.00 65.94 92 ASP A CA 1
ATOM 762 C C . ASP A 1 92 ? 13.924 -19.992 16.263 1.00 65.94 92 ASP A C 1
ATOM 764 O O . ASP A 1 92 ? 13.314 -19.501 17.212 1.00 65.94 92 ASP A O 1
ATOM 768 N N . GLY A 1 93 ? 14.337 -21.265 16.305 1.00 63.78 93 GLY A N 1
ATOM 769 C CA . GLY A 1 93 ? 14.131 -22.164 17.446 1.00 63.78 93 GLY A CA 1
ATOM 770 C C . GLY A 1 93 ? 14.854 -21.739 18.737 1.00 63.78 93 GLY A C 1
ATOM 771 O O . GLY A 1 93 ? 15.731 -20.872 18.729 1.00 63.78 93 GLY A O 1
ATOM 772 N N . LYS A 1 94 ? 14.501 -22.396 19.860 1.00 59.94 94 LYS A N 1
ATOM 773 C CA . LYS A 1 94 ? 14.994 -22.096 21.223 1.00 59.94 94 LYS A CA 1
ATOM 774 C C . LYS A 1 94 ? 16.502 -21.814 21.241 1.00 59.94 94 LYS A C 1
ATOM 776 O O . LYS A 1 94 ? 17.299 -22.606 20.731 1.00 59.94 94 LYS A O 1
ATOM 781 N N . ARG A 1 95 ? 16.885 -20.663 21.806 1.00 60.50 95 ARG A N 1
ATOM 782 C CA . ARG A 1 95 ? 18.289 -20.229 21.955 1.00 60.50 95 ARG A CA 1
ATOM 783 C C . ARG A 1 95 ? 18.999 -20.915 23.122 1.00 60.50 95 ARG A C 1
ATOM 785 O O . ARG A 1 95 ? 20.222 -20.924 23.155 1.00 60.50 95 ARG A O 1
ATOM 792 N N . GLU A 1 96 ? 18.229 -21.513 24.021 1.00 60.94 96 GLU A N 1
ATOM 793 C CA . GLU A 1 96 ? 18.704 -22.226 25.199 1.00 60.94 96 GLU A CA 1
ATOM 794 C C . GLU A 1 96 ? 18.664 -23.732 24.940 1.00 60.94 96 GLU A C 1
ATOM 796 O O . GLU A 1 96 ? 17.657 -24.273 24.471 1.00 60.94 96 GLU A O 1
ATOM 801 N N . ILE A 1 97 ? 19.780 -24.398 25.221 1.00 64.69 97 ILE A N 1
ATOM 802 C CA . ILE A 1 97 ? 19.946 -25.847 25.128 1.00 64.69 97 ILE A CA 1
ATOM 803 C C . ILE A 1 97 ? 20.630 -26.332 26.405 1.00 64.69 97 ILE A C 1
ATOM 805 O O . ILE A 1 97 ? 21.564 -25.693 26.886 1.00 64.69 97 ILE A O 1
ATOM 809 N N . TRP A 1 98 ? 20.175 -27.460 26.944 1.00 59.12 98 TRP A N 1
ATOM 810 C CA . TRP A 1 98 ? 20.882 -28.149 28.020 1.00 59.12 98 TRP A CA 1
ATOM 811 C C . TRP A 1 98 ? 22.081 -28.879 27.410 1.00 59.12 98 TRP A C 1
ATOM 813 O O . TRP A 1 98 ? 21.912 -29.702 26.510 1.00 59.12 98 TRP A O 1
ATOM 823 N N . VAL A 1 99 ? 23.291 -28.533 27.851 1.00 73.31 99 VAL A N 1
ATOM 824 C CA . VAL A 1 99 ? 24.545 -29.147 27.393 1.00 73.31 99 VAL A CA 1
ATOM 825 C C . VAL A 1 99 ? 25.070 -30.015 28.530 1.00 73.31 99 VAL A C 1
ATOM 827 O O . VAL A 1 99 ? 25.361 -29.490 29.599 1.00 73.31 99 VAL A O 1
ATOM 830 N N . HIS A 1 100 ? 25.167 -31.327 28.311 1.00 61.69 100 HIS A N 1
ATOM 831 C CA . HIS A 1 100 ? 25.610 -32.274 29.342 1.00 61.69 100 HIS A CA 1
ATOM 832 C C . HIS A 1 100 ? 27.124 -32.574 29.315 1.00 61.69 100 HIS A C 1
ATOM 834 O O . HIS A 1 100 ? 27.670 -32.874 30.368 1.00 61.69 100 HIS A O 1
ATOM 840 N N . ASP A 1 101 ? 27.818 -32.400 28.178 1.00 67.50 101 ASP A N 1
ATOM 841 C CA . ASP A 1 101 ? 29.182 -32.943 27.972 1.00 67.50 101 ASP A CA 1
ATOM 842 C C . ASP A 1 101 ? 30.237 -31.905 27.515 1.00 67.50 101 ASP A C 1
ATOM 844 O O . ASP A 1 101 ? 31.105 -32.218 26.700 1.00 67.50 101 ASP A O 1
ATOM 848 N N . GLU A 1 102 ? 30.136 -30.643 27.955 1.00 62.75 102 GLU A N 1
ATOM 849 C CA . GLU A 1 102 ? 31.055 -29.516 27.630 1.00 62.75 102 GLU A CA 1
ATOM 850 C C . GLU A 1 102 ? 31.267 -29.189 26.132 1.00 62.75 102 GLU A C 1
ATOM 852 O O . GLU A 1 102 ? 31.900 -28.194 25.777 1.00 62.75 102 GLU A O 1
ATOM 857 N N . LYS A 1 103 ? 30.699 -29.968 25.209 1.00 60.66 103 LYS A N 1
ATOM 858 C CA . LYS A 1 103 ? 30.786 -29.733 23.767 1.00 60.66 103 LYS A CA 1
ATOM 859 C C . LYS A 1 103 ? 29.605 -28.900 23.302 1.00 60.66 103 LYS A C 1
ATOM 861 O O . LYS A 1 103 ? 28.479 -29.382 23.200 1.00 60.66 103 LYS A O 1
ATOM 866 N N . MET A 1 104 ? 29.879 -27.643 22.970 1.00 67.69 104 MET A N 1
ATOM 867 C CA . MET A 1 104 ? 28.882 -26.745 22.398 1.00 67.69 104 MET A CA 1
ATOM 868 C C . MET A 1 104 ? 28.550 -27.183 20.958 1.00 67.69 104 MET A C 1
ATOM 870 O O . MET A 1 104 ? 29.443 -27.186 20.105 1.00 67.69 104 MET A O 1
ATOM 874 N N . PRO A 1 105 ? 27.296 -27.552 20.636 1.00 69.38 105 PRO A N 1
ATOM 875 C CA . PRO A 1 105 ? 26.948 -27.938 19.275 1.00 69.38 105 PRO A CA 1
ATOM 876 C C . PRO A 1 105 ? 27.043 -26.728 18.337 1.00 69.38 105 PRO A C 1
ATOM 878 O O . PRO A 1 105 ? 26.436 -25.678 18.568 1.00 69.38 105 PRO A O 1
ATOM 881 N N . LEU A 1 106 ? 27.807 -26.880 17.253 1.00 65.38 106 LEU A N 1
ATOM 882 C CA . LEU A 1 106 ? 28.012 -25.830 16.258 1.00 65.38 106 LEU A CA 1
ATOM 883 C C . LEU A 1 106 ? 26.706 -25.540 15.506 1.00 65.38 106 LEU A C 1
ATOM 885 O O . LEU A 1 106 ? 26.201 -26.369 14.748 1.00 65.38 106 LEU A O 1
ATOM 889 N N . ARG A 1 107 ? 26.171 -24.327 15.676 1.00 63.69 107 ARG A N 1
ATOM 890 C CA . ARG A 1 107 ? 25.062 -23.821 14.858 1.00 63.69 107 ARG A CA 1
ATOM 891 C C . ARG A 1 107 ? 25.587 -23.207 13.565 1.00 63.69 107 ARG A C 1
ATOM 893 O O . ARG A 1 107 ? 26.599 -22.508 13.553 1.00 63.69 107 ARG A O 1
ATOM 900 N N . LYS A 1 108 ? 24.855 -23.412 12.466 1.00 59.41 108 LYS A N 1
ATOM 901 C CA . LYS A 1 108 ? 25.114 -22.694 11.211 1.00 59.41 108 LYS A CA 1
ATOM 902 C C . LYS A 1 108 ? 24.924 -21.192 11.442 1.00 59.41 108 LYS A C 1
ATOM 904 O O . LYS A 1 108 ? 23.906 -20.774 11.988 1.00 59.41 108 LYS A O 1
ATOM 909 N N . LYS A 1 109 ? 25.892 -20.383 11.010 1.00 57.66 109 LYS A N 1
ATOM 910 C CA . LYS A 1 109 ? 25.825 -18.917 11.086 1.00 57.66 109 LYS A CA 1
ATOM 911 C C . LYS A 1 109 ? 24.726 -18.403 10.140 1.00 57.66 109 LYS A C 1
ATOM 913 O O . LYS A 1 109 ? 24.797 -18.646 8.939 1.00 57.66 109 LYS A O 1
ATOM 918 N N . GLY A 1 110 ? 23.726 -17.702 10.683 1.00 60.41 110 GLY A N 1
ATOM 919 C CA . GLY A 1 110 ? 22.612 -17.088 9.939 1.00 60.41 110 GLY A CA 1
ATOM 920 C C . GLY A 1 110 ? 21.240 -17.716 10.222 1.00 60.41 110 GLY A C 1
ATOM 921 O O . GLY A 1 110 ? 21.142 -18.813 10.763 1.00 60.41 110 GLY A O 1
ATOM 922 N N . ASN A 1 111 ? 20.162 -17.028 9.834 1.00 59.75 111 ASN A N 1
ATOM 923 C CA . ASN A 1 111 ? 18.780 -17.412 10.173 1.00 59.75 111 ASN A CA 1
ATOM 924 C C . ASN A 1 111 ? 18.254 -18.644 9.397 1.00 59.75 111 ASN A C 1
ATOM 926 O O . ASN A 1 111 ? 17.154 -19.129 9.654 1.00 59.75 111 ASN A O 1
ATOM 930 N N . GLY A 1 112 ? 19.040 -19.198 8.468 1.00 66.62 112 GLY A N 1
ATOM 931 C CA . GLY A 1 112 ? 18.600 -20.299 7.609 1.00 66.62 112 GLY A CA 1
ATOM 932 C C . GLY A 1 112 ? 17.550 -19.850 6.585 1.00 66.62 112 GLY A C 1
ATOM 933 O O . GLY A 1 112 ? 17.387 -18.658 6.326 1.00 66.62 112 GLY A O 1
ATOM 934 N N . LYS A 1 113 ? 16.852 -20.805 5.957 1.00 59.38 113 LYS A N 1
ATOM 935 C CA . LYS A 1 113 ? 15.772 -20.493 5.005 1.00 59.38 113 LYS A CA 1
ATOM 936 C C . LYS A 1 113 ? 14.604 -19.842 5.750 1.00 59.38 113 LYS A C 1
ATOM 938 O O . LYS A 1 113 ? 14.156 -20.374 6.761 1.00 59.38 113 LYS A O 1
ATOM 943 N N . SER A 1 114 ? 14.104 -18.719 5.242 1.00 51.81 114 SER A N 1
ATOM 944 C CA . SER A 1 114 ? 12.888 -18.084 5.754 1.00 51.81 114 SER A CA 1
ATOM 945 C C . SER A 1 114 ? 11.662 -18.613 5.016 1.00 51.81 114 SER A C 1
ATOM 947 O O . SER A 1 114 ? 11.661 -18.722 3.790 1.00 51.81 114 SER A O 1
ATOM 949 N N . ILE A 1 115 ? 10.621 -18.943 5.771 1.00 57.78 115 ILE A N 1
ATOM 950 C CA . ILE A 1 115 ? 9.274 -19.193 5.282 1.00 57.78 115 ILE A CA 1
ATOM 951 C C . ILE A 1 115 ? 8.459 -17.955 5.636 1.00 57.78 115 ILE A C 1
ATOM 953 O O . ILE A 1 115 ? 8.116 -17.707 6.791 1.00 57.78 115 ILE A O 1
ATOM 957 N N . MET A 1 116 ? 8.134 -17.167 4.621 1.00 55.19 116 MET A N 1
ATOM 958 C CA . MET A 1 116 ? 7.190 -16.071 4.769 1.00 55.19 116 MET A CA 1
ATOM 959 C C . MET A 1 116 ? 5.780 -16.623 4.585 1.00 55.19 116 MET A C 1
ATOM 961 O O . MET A 1 116 ? 5.425 -17.054 3.485 1.00 55.19 116 MET A O 1
ATOM 965 N N . LYS A 1 117 ? 4.948 -16.587 5.631 1.00 53.25 117 LYS A N 1
ATOM 966 C CA . LYS A 1 117 ? 3.516 -16.848 5.461 1.00 53.25 117 LYS A CA 1
ATOM 967 C C . LYS A 1 117 ? 2.858 -15.596 4.906 1.00 53.25 117 LYS A C 1
ATOM 969 O O . LYS A 1 117 ? 2.273 -14.784 5.607 1.00 53.25 117 LYS A O 1
ATOM 974 N N . LYS A 1 118 ? 2.950 -15.457 3.589 1.00 53.88 118 LYS A N 1
ATOM 975 C CA . LYS A 1 118 ? 2.171 -14.493 2.827 1.00 53.88 118 LYS A CA 1
ATOM 976 C C . LYS A 1 118 ? 0.970 -15.230 2.264 1.00 53.88 118 LYS A C 1
ATOM 978 O O . LYS A 1 118 ? 1.100 -15.960 1.283 1.00 53.88 118 LYS A O 1
ATOM 983 N N . LYS A 1 119 ? -0.199 -15.060 2.875 1.00 46.75 119 LYS A N 1
ATOM 984 C CA . LYS A 1 119 ? -1.429 -15.589 2.289 1.00 46.75 119 LYS A CA 1
ATOM 985 C C . LYS A 1 119 ? -1.779 -14.719 1.080 1.00 46.75 119 LYS A C 1
ATOM 987 O O . LYS A 1 119 ? -2.404 -13.673 1.207 1.00 46.75 119 LYS A O 1
ATOM 992 N N . LYS A 1 120 ? -1.278 -15.100 -0.099 1.00 42.09 120 LYS A N 1
ATOM 993 C CA . LYS A 1 120 ? -1.719 -14.552 -1.388 1.00 42.09 120 LYS A CA 1
ATOM 994 C C . LYS A 1 120 ? -3.111 -15.114 -1.671 1.00 42.09 120 LYS A C 1
ATOM 996 O O . LYS A 1 120 ? -3.251 -16.022 -2.478 1.00 42.09 120 LYS A O 1
ATOM 1001 N N . ASN A 1 121 ? -4.116 -14.630 -0.954 1.00 41.66 121 ASN A N 1
ATOM 1002 C CA . ASN A 1 121 ? -5.500 -14.921 -1.285 1.00 41.66 121 ASN A CA 1
ATOM 1003 C C . ASN A 1 121 ? -6.099 -13.680 -1.943 1.00 41.66 121 ASN A C 1
ATOM 1005 O O . ASN A 1 121 ? -6.033 -12.613 -1.340 1.00 41.66 121 ASN A O 1
ATOM 1009 N N . PRO A 1 122 ? -6.699 -13.779 -3.139 1.00 49.41 122 PRO A N 1
ATOM 1010 C CA . PRO A 1 122 ? -7.480 -12.672 -3.692 1.00 49.41 122 PRO A CA 1
ATOM 1011 C C . PRO A 1 122 ? -8.728 -12.366 -2.838 1.00 49.41 122 PRO A C 1
ATOM 1013 O O . PRO A 1 122 ? -9.265 -11.270 -2.913 1.00 49.41 122 PRO A O 1
ATOM 1016 N N . ASN A 1 123 ? -9.135 -13.292 -1.957 1.00 53.03 123 ASN A N 1
ATOM 1017 C CA . ASN A 1 123 ? -10.328 -13.188 -1.112 1.00 53.03 123 ASN A CA 1
ATOM 1018 C C . ASN A 1 123 ? -10.000 -13.067 0.389 1.00 53.03 123 ASN A C 1
ATOM 1020 O O . ASN A 1 123 ? -10.583 -13.773 1.209 1.00 53.03 123 ASN A O 1
ATOM 1024 N N . ILE A 1 124 ? -9.081 -12.174 0.776 1.00 55.97 124 ILE A N 1
ATOM 1025 C CA . ILE A 1 124 ? -8.784 -11.891 2.202 1.00 55.97 124 ILE A CA 1
ATOM 1026 C C . ILE A 1 124 ? -10.069 -11.535 2.970 1.00 55.97 124 ILE A C 1
ATOM 1028 O O . ILE A 1 124 ? -10.250 -11.955 4.112 1.00 55.97 124 ILE A O 1
ATOM 1032 N N . LEU A 1 125 ? -10.998 -10.836 2.310 1.00 56.38 125 LEU A N 1
ATOM 1033 C CA . LEU A 1 125 ? -12.306 -10.482 2.861 1.00 56.38 125 LEU A CA 1
ATOM 1034 C C . LEU A 1 125 ? -13.143 -11.713 3.243 1.00 56.38 125 LEU A C 1
ATOM 1036 O O . LEU A 1 125 ? -13.770 -11.700 4.297 1.00 56.38 125 LEU A O 1
ATOM 1040 N N . ALA A 1 126 ? -13.121 -12.786 2.446 1.00 57.22 126 ALA A N 1
ATOM 1041 C CA . ALA A 1 126 ? -13.915 -13.989 2.714 1.00 57.22 126 ALA A CA 1
ATOM 1042 C C . ALA A 1 126 ? -13.417 -14.754 3.950 1.00 57.22 126 ALA A C 1
ATOM 1044 O O . ALA A 1 126 ? -14.211 -15.292 4.714 1.00 57.22 126 ALA A O 1
ATOM 1045 N N . GLU A 1 127 ? -12.107 -14.771 4.185 1.00 56.16 127 GLU A N 1
ATOM 1046 C CA . GLU A 1 127 ? -11.529 -15.458 5.344 1.00 56.16 127 GLU A CA 1
ATOM 1047 C C . GLU A 1 127 ? -11.617 -14.623 6.615 1.00 56.16 127 GLU A C 1
ATOM 1049 O O . GLU A 1 127 ? -11.888 -15.151 7.692 1.00 56.16 127 GLU A O 1
ATOM 1054 N N . ALA A 1 128 ? -11.436 -13.308 6.503 1.00 58.19 128 ALA A N 1
ATOM 1055 C CA . ALA A 1 128 ? -11.625 -12.415 7.634 1.00 58.19 128 ALA A CA 1
ATOM 1056 C C . ALA A 1 128 ? -13.102 -12.399 8.088 1.00 58.19 128 ALA A C 1
ATOM 1058 O O . ALA A 1 128 ? -13.382 -12.327 9.286 1.00 58.19 128 ALA A O 1
ATOM 1059 N N . HIS A 1 129 ? -14.038 -12.606 7.152 1.00 58.88 129 HIS A N 1
ATOM 1060 C CA . HIS A 1 129 ? -15.453 -12.858 7.436 1.00 58.88 129 HIS A CA 1
ATOM 1061 C C . HIS A 1 129 ? -15.693 -14.159 8.231 1.00 58.88 129 HIS A C 1
ATOM 1063 O O . HIS A 1 129 ? -16.632 -14.227 9.018 1.00 58.88 129 HIS A O 1
ATOM 1069 N N . CYS A 1 130 ? -14.837 -15.186 8.117 1.00 58.66 130 CYS A N 1
ATOM 1070 C CA . CYS A 1 130 ? -14.949 -16.386 8.962 1.00 58.66 130 CYS A CA 1
ATOM 1071 C C . CYS A 1 130 ? -14.628 -16.105 10.440 1.00 58.66 130 CYS A C 1
ATOM 1073 O O . CYS A 1 130 ? -15.171 -16.771 11.319 1.00 58.66 130 CYS A O 1
ATOM 1075 N N . TYR A 1 131 ? -13.766 -15.125 10.732 1.00 63.97 131 TYR A N 1
ATOM 1076 C CA . TYR A 1 131 ? -13.453 -14.718 12.109 1.00 63.97 131 TYR A CA 1
ATOM 1077 C C . TYR A 1 131 ? -14.428 -13.667 12.6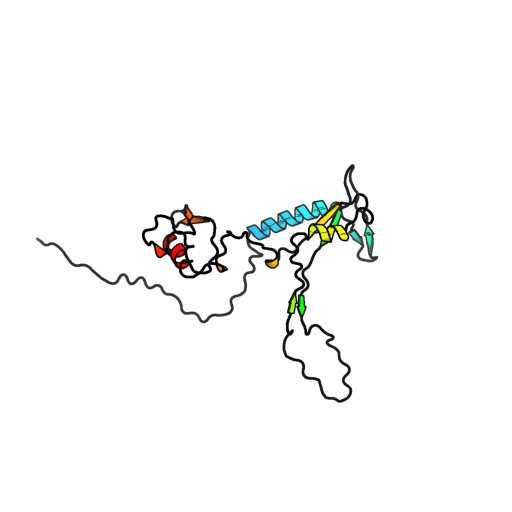51 1.00 63.97 131 TYR A C 1
ATOM 1079 O O . TYR A 1 131 ? -14.665 -13.609 13.862 1.00 63.97 131 TYR A O 1
ATOM 1087 N N . PHE A 1 132 ? -15.006 -12.861 11.760 1.00 69.94 132 PHE A N 1
ATOM 1088 C CA . PHE A 1 132 ? -16.012 -11.853 12.065 1.00 69.94 132 PHE A CA 1
ATOM 1089 C C . PHE A 1 132 ? -17.398 -12.313 11.597 1.00 69.94 132 PHE A C 1
ATOM 1091 O O . PHE A 1 132 ? -17.848 -11.973 10.506 1.00 69.94 132 PHE A O 1
ATOM 1098 N N . THR A 1 133 ? -18.085 -13.099 12.428 1.00 70.06 133 THR A N 1
ATOM 1099 C CA . THR A 1 133 ? -19.432 -13.599 12.116 1.00 70.06 133 THR A CA 1
ATOM 1100 C C . THR A 1 133 ? -20.518 -12.794 12.841 1.00 70.06 133 THR A C 1
ATOM 1102 O O . THR A 1 133 ? -20.299 -12.373 13.983 1.00 70.06 133 THR A O 1
ATOM 1105 N N . PRO A 1 134 ? -21.724 -12.641 12.250 1.00 71.88 134 PRO A N 1
ATOM 1106 C CA . PRO A 1 134 ? -22.867 -12.015 12.925 1.00 71.88 134 PRO A CA 1
ATOM 1107 C C . PRO A 1 134 ? -23.228 -12.672 14.266 1.00 71.88 134 PRO A C 1
ATOM 1109 O O . PRO A 1 134 ? -23.717 -11.998 15.165 1.00 71.88 134 PRO A O 1
ATOM 1112 N N . ALA A 1 135 ? -22.943 -13.971 14.418 1.00 76.38 135 ALA A N 1
ATOM 1113 C CA . ALA A 1 135 ? -23.150 -14.709 15.662 1.00 76.38 135 ALA A CA 1
ATOM 1114 C C . ALA A 1 135 ? -22.193 -14.272 16.787 1.00 76.38 135 ALA A C 1
ATOM 1116 O O . ALA A 1 135 ? -22.592 -14.219 17.946 1.00 76.38 135 ALA A O 1
ATOM 1117 N N . LYS A 1 136 ? -20.932 -13.957 16.461 1.00 78.38 136 LYS A N 1
ATOM 1118 C CA . LYS A 1 136 ? -19.914 -13.568 17.450 1.00 78.38 136 LYS A CA 1
ATOM 1119 C C . LYS A 1 136 ? -19.937 -12.071 17.756 1.00 78.38 136 LYS A C 1
ATOM 1121 O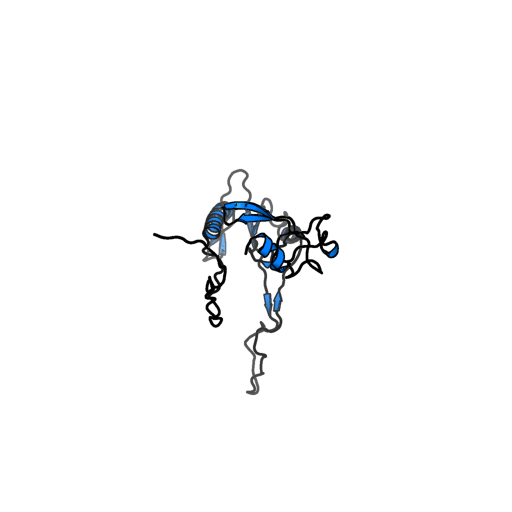 O . LYS A 1 136 ? -19.617 -11.667 18.871 1.00 78.38 136 LYS A O 1
ATOM 1126 N N . PHE A 1 137 ? -20.315 -11.255 16.773 1.00 82.50 137 PHE A N 1
ATOM 1127 C CA . PHE A 1 137 ? -20.341 -9.799 16.883 1.00 82.50 137 PHE A CA 1
ATOM 1128 C C . PHE A 1 137 ? -21.645 -9.222 16.305 1.00 82.50 137 PHE A C 1
ATOM 1130 O O . PHE A 1 137 ? -21.634 -8.619 15.226 1.00 82.50 137 PHE A O 1
ATOM 1137 N N . PRO A 1 138 ? -22.782 -9.396 17.003 1.00 82.25 138 PRO A N 1
ATOM 1138 C CA . PRO A 1 138 ? -24.059 -8.872 16.539 1.00 82.25 138 PRO A CA 1
ATOM 1139 C C . PRO A 1 138 ? -24.020 -7.342 16.486 1.00 82.25 138 PRO A C 1
ATOM 1141 O O . PRO A 1 138 ? -23.464 -6.688 17.369 1.00 82.25 138 PRO A O 1
ATOM 1144 N N . ASN A 1 139 ? -24.612 -6.762 15.439 1.00 84.62 139 ASN A N 1
ATOM 1145 C CA . ASN A 1 139 ? -24.702 -5.311 15.228 1.00 84.62 139 ASN A CA 1
ATOM 1146 C C . ASN A 1 139 ? -23.357 -4.556 15.231 1.00 84.62 139 ASN A C 1
ATOM 1148 O O . ASN A 1 139 ? -23.332 -3.338 15.415 1.00 84.62 139 ASN A O 1
ATOM 1152 N N . ALA A 1 140 ? -22.242 -5.245 14.981 1.00 85.25 140 ALA A N 1
ATOM 1153 C CA . ALA A 1 140 ? -20.929 -4.629 14.831 1.00 85.25 140 ALA A CA 1
ATOM 1154 C C . ALA A 1 140 ? -20.525 -4.497 13.354 1.00 85.25 140 ALA A C 1
ATOM 1156 O O . ALA A 1 140 ? -21.040 -5.183 12.472 1.00 85.25 140 ALA A O 1
ATOM 1157 N N . MET A 1 141 ? -19.566 -3.617 13.090 1.00 86.50 141 MET A N 1
ATOM 1158 C CA . MET A 1 141 ? -18.907 -3.454 11.797 1.00 86.50 141 MET A CA 1
ATOM 1159 C C . MET A 1 141 ? -17.413 -3.756 11.947 1.00 86.50 141 MET A C 1
ATOM 1161 O O . MET A 1 141 ? -16.767 -3.251 12.864 1.00 86.50 141 MET A O 1
ATOM 1165 N N . ALA A 1 142 ? -16.854 -4.561 11.046 1.00 84.00 142 ALA A N 1
ATOM 1166 C CA . ALA A 1 142 ? -15.417 -4.805 10.999 1.00 84.00 142 ALA A CA 1
ATOM 1167 C C . ALA A 1 142 ? -14.706 -3.698 10.211 1.00 84.00 142 ALA A C 1
ATOM 1169 O O . ALA A 1 142 ? -15.170 -3.291 9.146 1.00 84.00 142 ALA A O 1
ATOM 1170 N N . VAL A 1 143 ? -13.565 -3.247 10.725 1.00 84.56 143 VAL A N 1
ATOM 1171 C CA . VAL A 1 143 ? -12.620 -2.373 10.023 1.00 84.56 143 VAL A CA 1
ATOM 1172 C C . VAL A 1 143 ? -11.345 -3.171 9.818 1.00 84.56 143 VAL A C 1
ATOM 1174 O O . VAL A 1 143 ? -10.707 -3.560 10.793 1.00 84.56 143 VAL A O 1
ATOM 1177 N N . PHE A 1 144 ? -10.973 -3.430 8.569 1.00 82.00 144 PHE A N 1
ATOM 1178 C CA . PHE A 1 144 ? -9.755 -4.171 8.256 1.00 82.00 144 PHE A CA 1
ATOM 1179 C C . PHE A 1 144 ? -8.593 -3.208 8.039 1.00 82.00 144 PHE A C 1
ATOM 1181 O O . PHE A 1 144 ? -8.662 -2.343 7.168 1.00 82.00 144 PHE A O 1
ATOM 1188 N N . ALA A 1 145 ? -7.529 -3.376 8.821 1.00 80.69 145 ALA A N 1
ATOM 1189 C CA . ALA A 1 145 ? -6.288 -2.631 8.669 1.00 80.69 145 ALA A CA 1
ATOM 1190 C C . ALA A 1 145 ? -5.185 -3.565 8.166 1.00 80.69 145 ALA A C 1
ATOM 1192 O O . ALA A 1 145 ? -4.871 -4.582 8.792 1.00 80.69 145 ALA A O 1
ATOM 1193 N N . PHE A 1 146 ? -4.602 -3.197 7.030 1.00 75.56 146 PHE A N 1
ATOM 1194 C CA . PHE A 1 146 ? -3.527 -3.935 6.377 1.00 75.56 146 PHE A CA 1
ATOM 1195 C C . PHE A 1 146 ? -2.236 -3.128 6.409 1.00 75.56 146 PHE A C 1
ATOM 1197 O O . PHE A 1 146 ? -2.264 -1.897 6.341 1.00 75.56 146 PHE A O 1
ATOM 1204 N N . ASP A 1 147 ? -1.103 -3.826 6.480 1.00 70.12 147 ASP A N 1
ATOM 1205 C CA . ASP A 1 147 ? 0.190 -3.186 6.291 1.00 70.12 147 ASP A CA 1
ATOM 1206 C C . ASP A 1 147 ? 0.325 -2.671 4.846 1.00 70.12 147 ASP A C 1
ATOM 1208 O O . ASP A 1 147 ? -0.105 -3.307 3.882 1.00 70.12 147 ASP A O 1
ATOM 1212 N N . ASN A 1 148 ? 0.940 -1.501 4.661 1.00 63.19 148 ASN A N 1
ATOM 1213 C CA . ASN A 1 148 ? 1.302 -1.018 3.326 1.00 63.19 148 ASN A CA 1
ATOM 1214 C C . ASN A 1 148 ? 2.629 -1.651 2.876 1.00 63.19 148 ASN A C 1
ATOM 1216 O O . ASN A 1 148 ? 3.554 -0.971 2.430 1.00 63.19 148 ASN A O 1
ATOM 1220 N N . SER A 1 149 ? 2.783 -2.962 3.075 1.00 61.81 149 SER A N 1
ATOM 1221 C CA . SER A 1 149 ? 3.984 -3.643 2.611 1.00 61.81 149 SER A CA 1
ATOM 1222 C C . SER A 1 149 ? 3.934 -3.766 1.090 1.00 61.81 149 SER A C 1
ATOM 1224 O O . SER A 1 149 ? 2.928 -4.185 0.514 1.00 61.81 149 SER A O 1
ATOM 1226 N N . THR A 1 150 ? 5.057 -3.492 0.418 1.00 56.34 150 THR A N 1
ATOM 1227 C CA . THR A 1 150 ? 5.204 -3.606 -1.053 1.00 56.34 150 THR A CA 1
ATOM 1228 C C . THR A 1 150 ? 4.818 -4.985 -1.589 1.00 56.34 150 THR A C 1
ATOM 1230 O O . THR A 1 150 ? 4.469 -5.169 -2.750 1.00 56.34 150 THR A O 1
ATOM 1233 N N . ASN A 1 151 ? 4.798 -5.972 -0.700 1.00 54.41 151 ASN A N 1
ATOM 1234 C CA . ASN A 1 151 ? 4.278 -7.299 -0.928 1.00 54.41 151 ASN A CA 1
ATOM 1235 C C . ASN A 1 151 ? 2.784 -7.346 -1.334 1.00 54.41 151 ASN A C 1
ATOM 1237 O O . ASN A 1 151 ? 2.374 -8.356 -1.905 1.00 54.41 151 ASN A O 1
ATOM 1241 N N . HIS A 1 152 ? 1.968 -6.337 -1.042 1.00 47.69 152 HIS A N 1
ATOM 1242 C CA . HIS A 1 152 ? 0.564 -6.263 -1.470 1.00 47.69 152 HIS A CA 1
ATOM 1243 C C . HIS A 1 152 ? 0.354 -5.549 -2.809 1.00 47.69 152 HIS A C 1
ATOM 1245 O O . HIS A 1 152 ? -0.757 -5.579 -3.330 1.00 47.69 152 HIS A O 1
ATOM 1251 N N . LEU A 1 153 ? 1.404 -4.964 -3.395 1.00 52.31 153 LEU A N 1
ATOM 1252 C CA . LEU A 1 153 ? 1.328 -4.299 -4.693 1.00 52.31 153 LEU A CA 1
ATOM 1253 C C . LEU A 1 153 ? 1.216 -5.353 -5.803 1.00 52.31 153 LEU A C 1
ATOM 1255 O O . LEU A 1 153 ? 2.206 -5.807 -6.379 1.00 52.31 153 LEU A O 1
ATOM 1259 N N . ALA A 1 154 ? -0.012 -5.785 -6.076 1.00 60.81 154 ALA A N 1
ATOM 1260 C CA . ALA A 1 154 ? -0.352 -6.424 -7.334 1.00 60.81 154 ALA A CA 1
ATOM 1261 C C . ALA A 1 154 ? -0.483 -5.313 -8.380 1.00 60.81 154 ALA A C 1
ATOM 1263 O O . ALA A 1 154 ? -1.482 -4.602 -8.435 1.00 60.81 154 ALA A O 1
ATOM 1264 N N . PHE A 1 155 ? 0.571 -5.115 -9.165 1.00 72.75 155 PHE A N 1
ATOM 1265 C CA . PHE A 1 155 ? 0.494 -4.274 -10.352 1.00 72.75 155 PHE A CA 1
ATOM 1266 C C . PHE A 1 155 ? -0.417 -4.941 -11.384 1.00 72.75 155 PHE A C 1
ATOM 1268 O O . PHE A 1 155 ? -0.374 -6.166 -11.515 1.00 72.75 155 PHE A O 1
ATOM 1275 N N . ALA A 1 156 ? -1.196 -4.143 -12.118 1.00 76.75 156 ALA A N 1
ATOM 1276 C CA . ALA A 1 156 ? -1.899 -4.629 -13.302 1.00 76.75 156 ALA A CA 1
ATOM 1277 C C . ALA A 1 156 ? -0.900 -5.257 -14.290 1.00 76.75 156 ALA A C 1
ATOM 1279 O O . ALA A 1 156 ? 0.284 -4.896 -14.296 1.00 76.75 156 ALA A O 1
ATOM 1280 N N . ASP A 1 157 ? -1.363 -6.201 -15.109 1.00 80.00 157 ASP A N 1
ATOM 1281 C CA . ASP A 1 157 ? -0.495 -6.930 -16.045 1.00 80.00 157 ASP A CA 1
ATOM 1282 C C . ASP A 1 157 ? 0.198 -5.995 -17.050 1.00 80.00 157 ASP A C 1
ATOM 1284 O O . ASP A 1 157 ? 1.329 -6.256 -17.460 1.00 80.00 157 ASP A O 1
ATOM 1288 N N . ASP A 1 158 ? -0.445 -4.869 -17.363 1.00 85.44 158 ASP A N 1
ATOM 1289 C CA . ASP A 1 158 ? 0.004 -3.819 -18.276 1.00 85.44 158 ASP A CA 1
ATOM 1290 C C . ASP A 1 158 ? 0.630 -2.599 -17.570 1.00 85.44 158 ASP A C 1
ATOM 1292 O O . ASP A 1 158 ? 0.969 -1.605 -18.217 1.00 85.44 158 ASP A O 1
ATOM 1296 N N . ALA A 1 159 ? 0.783 -2.627 -16.243 1.00 85.44 159 ALA A N 1
ATOM 1297 C CA . ALA A 1 159 ? 1.318 -1.492 -15.502 1.00 85.44 159 ALA A CA 1
ATOM 1298 C C . ALA A 1 159 ? 2.791 -1.225 -15.849 1.00 85.44 159 ALA A C 1
ATOM 1300 O O . ALA A 1 159 ? 3.601 -2.145 -15.995 1.00 85.44 159 ALA A O 1
ATOM 1301 N N . LEU A 1 160 ? 3.162 0.058 -15.891 1.00 84.31 160 LEU A N 1
ATOM 1302 C CA . LEU A 1 160 ? 4.544 0.480 -16.092 1.00 84.31 160 LEU A CA 1
ATOM 1303 C C . LEU A 1 160 ? 5.399 0.092 -14.877 1.00 84.31 160 LEU A C 1
ATOM 1305 O O . LEU A 1 160 ? 5.363 0.747 -13.836 1.00 84.31 160 LEU A O 1
ATOM 1309 N N . VAL A 1 161 ? 6.195 -0.966 -15.020 1.00 85.94 161 VAL A N 1
ATOM 1310 C CA . VAL A 1 161 ? 7.117 -1.443 -13.984 1.00 85.94 161 VAL A CA 1
ATOM 1311 C C . VAL A 1 161 ? 8.502 -1.572 -14.596 1.00 85.94 161 VAL A C 1
ATOM 1313 O O . VAL A 1 161 ? 8.808 -2.570 -15.238 1.00 85.94 161 VAL A O 1
ATOM 1316 N N . MET A 1 162 ? 9.365 -0.580 -14.364 1.00 80.38 162 MET A N 1
ATOM 1317 C CA . MET A 1 162 ? 10.715 -0.515 -14.945 1.00 80.38 162 MET A CA 1
ATOM 1318 C C . MET A 1 162 ? 11.530 -1.805 -14.740 1.00 80.38 162 MET A C 1
ATOM 1320 O O . MET A 1 162 ? 12.213 -2.253 -15.654 1.00 80.38 162 MET A O 1
ATOM 1324 N N . GLN A 1 163 ? 11.381 -2.468 -13.588 1.00 81.75 163 GLN A N 1
ATOM 1325 C CA . GLN A 1 163 ? 12.057 -3.738 -13.279 1.00 81.75 163 GLN A CA 1
ATOM 1326 C C . GLN A 1 163 ? 11.650 -4.912 -14.190 1.00 81.75 163 GLN A C 1
ATOM 1328 O O . GLN A 1 163 ? 12.342 -5.925 -14.216 1.00 81.75 163 GLN A O 1
ATOM 1333 N N . ARG A 1 164 ? 10.521 -4.803 -14.901 1.00 83.25 164 ARG A N 1
ATOM 1334 C CA . ARG A 1 164 ? 10.022 -5.796 -15.866 1.00 83.25 164 ARG A CA 1
ATOM 1335 C C . ARG A 1 164 ? 10.367 -5.436 -17.316 1.00 83.25 164 ARG A C 1
ATOM 1337 O O . ARG A 1 164 ? 9.914 -6.123 -18.227 1.00 83.25 164 ARG A O 1
ATOM 1344 N N . MET A 1 165 ? 11.120 -4.357 -17.540 1.00 87.81 165 MET A N 1
ATOM 1345 C CA . MET A 1 165 ? 11.565 -3.950 -18.872 1.00 87.81 165 MET A CA 1
ATOM 1346 C C . MET A 1 165 ? 12.945 -4.523 -19.187 1.00 87.81 165 MET A C 1
ATOM 1348 O O . MET A 1 165 ? 13.850 -4.493 -18.353 1.00 87.81 165 MET A O 1
ATOM 1352 N N . ASN A 1 166 ? 13.127 -4.972 -20.425 1.00 90.62 166 ASN A N 1
ATOM 1353 C CA . ASN A 1 166 ? 14.429 -5.364 -20.938 1.00 90.62 166 ASN A CA 1
ATOM 1354 C C . ASN A 1 166 ? 15.250 -4.132 -21.327 1.00 90.62 166 ASN A C 1
ATOM 1356 O O . ASN A 1 166 ? 14.731 -3.031 -21.535 1.00 90.62 166 ASN A O 1
ATOM 1360 N N . LYS A 1 167 ? 16.568 -4.321 -21.466 1.00 89.31 167 LYS A N 1
ATOM 1361 C CA . LYS A 1 167 ? 17.457 -3.283 -22.006 1.00 89.31 167 LYS A CA 1
ATOM 1362 C C . LYS A 1 167 ? 17.119 -2.968 -23.466 1.00 89.31 167 LYS A C 1
ATOM 1364 O O . LYS A 1 167 ? 17.018 -1.798 -23.831 1.00 89.31 167 LYS A O 1
ATOM 1369 N N . GLY A 1 168 ? 16.972 -4.016 -24.274 1.00 88.81 168 GLY A N 1
ATOM 1370 C CA . GLY A 1 168 ? 16.583 -3.955 -25.681 1.00 88.81 168 GLY A CA 1
ATOM 1371 C C . GLY A 1 168 ? 15.096 -4.261 -25.890 1.00 88.81 168 GLY A C 1
ATOM 1372 O O . GLY A 1 168 ? 14.419 -4.663 -24.946 1.00 88.81 168 GLY A O 1
ATOM 1373 N N . PRO A 1 169 ? 14.578 -4.038 -27.104 1.00 88.56 169 PRO A N 1
ATOM 1374 C CA . PRO A 1 169 ? 13.188 -4.322 -27.434 1.00 88.56 169 PRO A CA 1
ATOM 1375 C C . PRO A 1 169 ? 12.898 -5.822 -27.603 1.00 88.56 169 PRO A C 1
ATOM 1377 O O . PRO A 1 169 ? 13.754 -6.584 -28.048 1.00 88.56 169 PRO A O 1
ATOM 1380 N N . GLY A 1 170 ? 11.655 -6.226 -27.329 1.00 79.69 170 GLY A N 1
ATOM 1381 C CA . GLY A 1 170 ? 11.179 -7.595 -27.556 1.00 79.69 170 GLY A CA 1
ATOM 1382 C C . GLY A 1 170 ? 11.559 -8.614 -26.472 1.00 79.69 170 GLY A C 1
ATOM 1383 O O . GLY A 1 170 ? 11.630 -8.290 -25.288 1.00 79.69 170 GLY A O 1
ATOM 1384 N N . GLU A 1 171 ? 11.751 -9.870 -26.891 1.00 81.12 171 GLU A N 1
ATOM 1385 C CA . GLU A 1 171 ? 11.928 -11.052 -26.026 1.00 81.12 171 GLU A CA 1
ATOM 1386 C C . GLU A 1 171 ? 10.746 -11.301 -25.059 1.00 81.12 171 GLU A C 1
ATOM 1388 O O . GLU A 1 171 ? 9.597 -10.982 -25.363 1.00 81.12 171 GLU A O 1
ATOM 1393 N N . LYS A 1 172 ? 11.009 -11.917 -23.896 1.00 81.69 172 LYS A N 1
ATOM 1394 C CA . LYS A 1 172 ? 10.031 -12.150 -22.822 1.00 81.69 172 LYS A CA 1
ATOM 1395 C C . LYS A 1 172 ? 9.860 -10.895 -21.952 1.00 81.69 172 LYS A C 1
ATOM 1397 O O . LYS A 1 172 ? 10.142 -10.934 -20.758 1.00 81.69 172 LYS A O 1
ATOM 1402 N N . GLN A 1 173 ? 9.417 -9.788 -22.546 1.00 8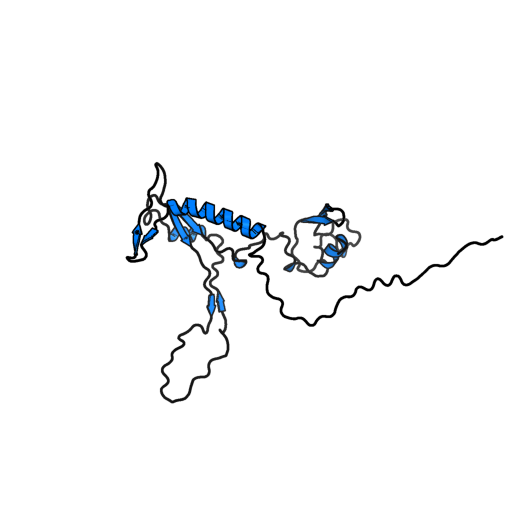4.94 173 GLN A N 1
ATOM 1403 C CA . GLN A 1 173 ? 9.048 -8.562 -21.826 1.00 84.94 173 GLN A CA 1
ATOM 1404 C C . GLN A 1 173 ? 7.522 -8.412 -21.747 1.00 84.94 173 GLN A C 1
ATOM 1406 O O . GLN A 1 173 ? 6.810 -8.697 -22.709 1.00 84.94 173 GLN A O 1
ATOM 1411 N N . SER A 1 174 ? 7.015 -7.928 -20.609 1.00 84.62 174 SER A N 1
ATOM 1412 C CA . SER A 1 174 ? 5.598 -7.578 -20.451 1.00 84.62 174 SER A CA 1
ATOM 1413 C C . SER A 1 174 ? 5.219 -6.376 -21.319 1.00 84.62 174 SER A C 1
ATOM 1415 O O . SER A 1 174 ? 5.937 -5.372 -21.340 1.00 84.62 174 SER A O 1
ATOM 1417 N N . VAL A 1 175 ? 4.066 -6.452 -21.983 1.00 89.44 175 VAL A N 1
ATOM 1418 C CA . VAL A 1 175 ? 3.492 -5.338 -22.746 1.00 89.44 175 VAL A CA 1
ATOM 1419 C C . VAL A 1 175 ? 2.884 -4.340 -21.765 1.00 89.44 175 VAL A C 1
ATOM 1421 O O . VAL A 1 175 ? 1.952 -4.679 -21.045 1.00 89.44 175 VAL A O 1
ATOM 1424 N N . MET A 1 176 ? 3.441 -3.132 -21.708 1.00 90.81 176 MET A N 1
ATOM 1425 C CA . MET A 1 176 ? 2.988 -2.073 -20.802 1.00 90.81 176 MET A CA 1
ATOM 1426 C C . MET A 1 176 ? 2.102 -1.079 -21.548 1.00 90.81 176 MET A C 1
ATOM 1428 O O . MET A 1 176 ? 2.302 -0.845 -22.740 1.00 90.81 176 MET A O 1
ATOM 1432 N N . ARG A 1 177 ? 1.147 -0.477 -20.840 1.00 90.56 177 ARG A N 1
ATOM 1433 C CA . ARG A 1 177 ? 0.289 0.587 -21.371 1.00 90.56 177 ARG A CA 1
ATOM 1434 C C . ARG A 1 177 ? 1.062 1.900 -21.586 1.00 90.56 177 ARG A C 1
ATOM 1436 O O . ARG A 1 177 ? 2.093 2.098 -20.930 1.00 90.56 177 ARG A O 1
ATOM 1443 N N . PRO A 1 178 ? 0.561 2.808 -22.443 1.00 91.12 178 PRO A N 1
ATOM 1444 C CA . PRO A 1 178 ? 1.127 4.142 -22.607 1.00 91.12 178 PRO A CA 1
ATOM 1445 C C . PRO A 1 178 ? 1.200 4.894 -21.275 1.00 91.12 178 PRO A C 1
ATOM 1447 O O . PRO A 1 178 ? 0.401 4.681 -20.358 1.00 91.12 178 PRO A O 1
ATOM 1450 N N . THR A 1 179 ? 2.190 5.768 -21.154 1.00 90.06 179 THR A N 1
ATOM 1451 C CA . THR A 1 179 ? 2.392 6.611 -19.972 1.00 90.06 179 THR A CA 1
ATOM 1452 C C . THR A 1 179 ? 2.606 8.054 -20.394 1.00 90.06 179 THR A C 1
ATOM 1454 O O . THR A 1 179 ? 2.755 8.337 -21.573 1.00 90.06 179 THR A O 1
ATOM 1457 N N . THR A 1 180 ? 2.669 8.976 -19.445 1.00 90.94 180 THR A N 1
ATOM 1458 C CA . THR A 1 180 ? 3.000 10.375 -19.716 1.00 90.94 180 THR A CA 1
ATOM 1459 C C . THR A 1 180 ? 4.267 10.776 -18.978 1.00 90.94 180 THR A C 1
ATOM 1461 O O . THR A 1 180 ? 4.528 10.300 -17.871 1.00 90.94 180 THR A O 1
ATOM 1464 N N . PHE A 1 181 ? 5.054 11.672 -19.560 1.00 88.12 181 PHE A N 1
ATOM 1465 C CA . PHE A 1 181 ? 6.186 12.301 -18.885 1.00 88.12 181 PHE A CA 1
ATOM 1466 C C . PHE A 1 181 ? 6.245 13.790 -19.213 1.00 88.12 181 PHE A C 1
ATOM 1468 O O . PHE A 1 181 ? 5.654 14.242 -20.189 1.00 88.12 181 PHE A O 1
ATOM 1475 N N . ILE A 1 182 ? 6.950 14.549 -18.381 1.00 88.00 182 ILE A N 1
ATOM 1476 C CA . ILE A 1 182 ? 7.197 15.972 -18.608 1.00 88.00 182 ILE A CA 1
ATOM 1477 C C . ILE A 1 182 ? 8.576 16.099 -19.257 1.00 88.00 182 ILE A C 1
ATOM 1479 O O . ILE A 1 182 ? 9.554 15.580 -18.717 1.00 88.00 182 ILE A O 1
ATOM 1483 N N . ASN A 1 183 ? 8.652 16.741 -20.423 1.00 87.25 183 ASN A N 1
ATOM 1484 C CA . ASN A 1 183 ? 9.924 16.980 -21.107 1.00 87.25 183 ASN A CA 1
ATOM 1485 C C . ASN A 1 183 ? 10.713 18.138 -20.463 1.00 87.25 183 ASN A C 1
ATOM 1487 O O . ASN A 1 183 ? 10.222 18.839 -19.579 1.00 87.25 183 ASN A O 1
ATOM 1491 N N . SER A 1 184 ? 11.931 18.387 -20.950 1.00 85.38 184 SER A N 1
ATOM 1492 C CA . SER A 1 184 ? 12.782 19.505 -20.504 1.00 85.38 184 SER A CA 1
ATOM 1493 C C . SER A 1 184 ? 12.134 20.888 -20.648 1.00 85.38 184 SER A C 1
ATOM 1495 O O . SER A 1 184 ? 12.553 21.834 -19.990 1.00 85.38 184 SER A O 1
ATOM 1497 N N . ASN A 1 185 ? 11.115 21.005 -21.500 1.00 87.19 185 ASN A N 1
ATOM 1498 C CA . ASN A 1 185 ? 10.400 22.245 -21.789 1.00 87.19 185 ASN A CA 1
ATOM 1499 C C . ASN A 1 185 ? 9.116 22.382 -20.947 1.00 87.19 185 ASN A C 1
ATOM 1501 O O . ASN A 1 185 ? 8.327 23.293 -21.185 1.00 87.19 185 ASN A O 1
ATOM 1505 N N . GLY A 1 186 ? 8.873 21.471 -19.995 1.00 86.69 186 GLY A N 1
ATOM 1506 C CA . GLY A 1 186 ? 7.688 21.480 -19.134 1.00 86.69 186 GLY A CA 1
ATOM 1507 C C . GLY A 1 186 ? 6.403 20.972 -19.799 1.00 86.69 186 GLY A C 1
ATOM 1508 O O . GLY A 1 186 ? 5.325 21.112 -19.227 1.00 86.69 186 GLY A O 1
ATOM 1509 N N . GLN A 1 187 ? 6.482 20.382 -20.993 1.00 89.00 187 GLN A N 1
ATOM 1510 C CA . GLN A 1 187 ? 5.324 19.875 -21.731 1.00 89.00 187 GLN A CA 1
ATOM 1511 C C . GLN A 1 187 ? 5.035 18.419 -21.359 1.00 89.00 187 GLN A C 1
ATOM 1513 O O . GLN A 1 187 ? 5.952 17.597 -21.289 1.00 89.00 187 GLN A O 1
ATOM 1518 N N . LEU A 1 188 ? 3.754 18.096 -21.164 1.00 90.38 188 LEU A N 1
ATOM 1519 C CA . LEU A 1 188 ? 3.281 16.729 -20.962 1.00 90.38 188 LEU A CA 1
ATOM 1520 C C . LEU A 1 188 ? 3.265 15.990 -22.305 1.00 90.38 188 LEU A C 1
ATOM 1522 O O . LEU A 1 188 ? 2.530 16.370 -23.213 1.00 90.38 188 LEU A O 1
ATOM 1526 N N . ILE A 1 189 ? 4.069 14.939 -22.420 1.00 92.56 189 ILE A N 1
ATOM 1527 C CA . ILE A 1 189 ? 4.177 14.101 -23.613 1.00 92.56 189 ILE A CA 1
ATOM 1528 C C . ILE A 1 189 ? 3.654 12.704 -23.295 1.00 92.56 189 ILE A C 1
ATOM 1530 O O . ILE A 1 189 ? 4.005 12.115 -22.268 1.00 92.56 189 ILE A O 1
ATOM 1534 N N . GLU A 1 190 ? 2.841 12.167 -24.201 1.00 93.00 190 GLU A N 1
ATOM 1535 C CA . GLU A 1 190 ? 2.434 10.767 -24.196 1.00 93.00 190 GLU A CA 1
ATOM 1536 C C . GLU A 1 190 ? 3.561 9.879 -24.742 1.00 93.00 190 GLU A C 1
ATOM 1538 O O . GLU A 1 190 ? 4.154 10.134 -25.788 1.00 93.00 190 GLU A O 1
ATOM 1543 N N . GLN A 1 191 ? 3.881 8.835 -23.992 1.00 93.06 191 GLN A N 1
ATOM 1544 C CA . GLN A 1 191 ? 4.943 7.884 -24.259 1.00 93.06 191 GLN A CA 1
ATOM 1545 C C . GLN A 1 191 ? 4.334 6.515 -24.533 1.00 93.06 191 GLN A C 1
ATOM 1547 O O . GLN A 1 191 ? 3.923 5.797 -23.617 1.00 93.06 191 GLN A O 1
ATOM 1552 N N . GLU A 1 192 ? 4.397 6.123 -25.799 1.00 93.94 192 GLU A N 1
ATOM 1553 C CA . GLU A 1 192 ? 4.095 4.767 -26.233 1.00 93.94 192 GLU A CA 1
ATOM 1554 C C . GLU A 1 192 ? 5.177 3.788 -25.780 1.00 93.94 192 GLU A C 1
ATOM 1556 O O . GLU A 1 192 ? 6.376 4.037 -25.963 1.00 93.94 192 GLU A O 1
ATOM 1561 N N . MET A 1 193 ? 4.750 2.655 -25.224 1.00 93.06 193 MET A N 1
ATOM 1562 C CA . MET A 1 193 ? 5.628 1.606 -24.684 1.00 93.06 193 MET A CA 1
ATOM 1563 C C . MET A 1 193 ? 5.814 0.427 -25.651 1.00 93.06 193 MET A C 1
ATOM 1565 O O . MET A 1 193 ? 6.593 -0.490 -25.379 1.00 93.06 193 MET A O 1
ATOM 1569 N N . VAL A 1 194 ? 5.127 0.455 -26.793 1.00 93.44 194 VAL A N 1
ATOM 1570 C CA . VAL A 1 194 ? 5.143 -0.571 -27.843 1.00 93.44 194 VAL A CA 1
ATOM 1571 C C . VAL A 1 194 ? 5.432 0.112 -29.177 1.00 93.44 194 VAL A C 1
ATOM 1573 O O . VAL A 1 194 ? 5.040 1.258 -29.388 1.00 93.44 194 VAL A O 1
ATOM 1576 N N . PHE A 1 195 ? 6.157 -0.549 -30.078 1.00 92.56 195 PHE A N 1
ATOM 1577 C CA . PHE A 1 195 ? 6.316 -0.024 -31.434 1.00 92.56 195 PHE A CA 1
ATOM 1578 C C . PHE A 1 195 ? 5.011 -0.131 -32.217 1.00 92.56 195 PHE A C 1
ATOM 1580 O O . PHE A 1 195 ? 4.339 -1.166 -32.197 1.00 92.56 195 PHE A O 1
ATOM 1587 N N . GLU A 1 196 ? 4.693 0.915 -32.971 1.00 92.12 196 GLU A N 1
ATOM 1588 C CA . GLU A 1 196 ? 3.535 0.930 -33.855 1.00 92.12 196 GLU A CA 1
ATOM 1589 C C . GLU A 1 196 ? 3.575 -0.208 -34.885 1.00 92.12 196 GLU A C 1
ATOM 1591 O O . GLU A 1 196 ? 4.632 -0.706 -35.286 1.00 92.12 196 GLU A O 1
ATOM 1596 N N . LYS A 1 197 ? 2.399 -0.596 -35.382 1.00 90.44 197 LYS A N 1
ATOM 1597 C CA . LYS A 1 197 ? 2.284 -1.628 -36.425 1.00 90.44 197 LYS A CA 1
ATOM 1598 C C . LYS A 1 197 ? 2.948 -1.218 -37.743 1.00 90.44 197 LYS A C 1
ATOM 1600 O O . LYS A 1 197 ? 3.350 -2.090 -38.504 1.00 90.44 197 LYS A O 1
ATOM 1605 N N . ASN A 1 198 ? 3.097 0.084 -37.982 1.00 91.44 198 ASN A N 1
ATOM 1606 C CA . ASN A 1 198 ? 3.693 0.644 -39.195 1.00 91.44 198 ASN A CA 1
ATOM 1607 C C . ASN A 1 198 ? 5.161 1.059 -39.000 1.00 91.44 198 ASN A C 1
ATOM 1609 O O . ASN A 1 198 ? 5.696 1.811 -39.809 1.00 91.44 198 ASN A O 1
ATOM 1613 N N . TYR A 1 199 ? 5.817 0.584 -37.935 1.00 90.69 199 TYR A N 1
ATOM 1614 C CA . TYR A 1 199 ? 7.200 0.944 -37.636 1.00 90.69 199 TYR A CA 1
ATOM 1615 C C . TYR A 1 199 ? 8.161 0.567 -38.779 1.00 90.69 199 TYR A C 1
ATOM 1617 O O . TYR A 1 199 ? 7.987 -0.466 -39.439 1.00 90.69 199 TYR A O 1
ATOM 1625 N N . SER A 1 200 ? 9.174 1.409 -39.010 1.00 89.31 200 SER A N 1
ATOM 1626 C CA . SER A 1 200 ? 10.099 1.288 -40.148 1.00 89.31 200 SER A CA 1
ATOM 1627 C C . SER A 1 200 ? 10.833 -0.050 -40.177 1.00 89.31 200 SER A C 1
ATOM 1629 O O . SER A 1 200 ? 11.003 -0.622 -41.248 1.00 89.31 200 SER A O 1
ATOM 1631 N N . ASP A 1 201 ? 11.218 -0.562 -39.006 1.00 89.00 201 ASP A N 1
ATOM 1632 C CA . ASP A 1 201 ? 11.822 -1.884 -38.849 1.00 89.00 201 ASP A CA 1
ATOM 1633 C C . ASP A 1 201 ? 10.725 -2.959 -38.691 1.00 89.00 201 ASP A C 1
ATOM 1635 O O . ASP A 1 201 ? 10.010 -2.948 -37.678 1.00 89.00 201 ASP A O 1
ATOM 1639 N N . PRO A 1 202 ? 10.563 -3.884 -39.662 1.00 90.19 202 PRO A N 1
ATOM 1640 C CA . PRO A 1 202 ? 9.561 -4.944 -39.600 1.00 90.19 202 PRO A CA 1
ATOM 1641 C C . PRO A 1 202 ? 9.696 -5.852 -38.379 1.00 90.19 202 PRO A C 1
ATOM 1643 O O . PRO A 1 202 ? 8.677 -6.287 -37.840 1.00 90.19 202 PRO A O 1
ATOM 1646 N N . ASP A 1 203 ? 10.922 -6.092 -37.908 1.00 88.62 203 ASP A N 1
ATOM 1647 C CA . ASP A 1 203 ? 11.182 -7.006 -36.799 1.00 88.62 203 ASP A CA 1
ATOM 1648 C C . ASP A 1 203 ? 10.778 -6.411 -35.452 1.00 88.62 203 ASP A C 1
ATOM 1650 O O . ASP A 1 203 ? 10.638 -7.147 -34.475 1.00 88.62 203 ASP A O 1
ATOM 1654 N N . LEU A 1 204 ? 10.574 -5.097 -35.370 1.00 89.56 204 LEU A N 1
ATOM 1655 C CA . LEU A 1 204 ? 10.210 -4.404 -34.135 1.00 89.56 204 LEU A CA 1
ATOM 1656 C C . LEU A 1 204 ? 8.714 -4.104 -34.022 1.00 89.56 204 LEU A C 1
ATOM 1658 O O . LEU A 1 204 ? 8.246 -3.813 -32.922 1.00 89.56 204 LEU A O 1
ATOM 1662 N N . ARG A 1 205 ? 7.943 -4.218 -35.108 1.00 92.06 205 ARG A N 1
ATOM 1663 C CA . ARG A 1 205 ? 6.504 -3.900 -35.138 1.00 92.06 205 ARG A CA 1
ATOM 1664 C C . ARG A 1 205 ? 5.730 -4.653 -34.056 1.00 92.06 205 ARG A C 1
ATOM 1666 O O . ARG A 1 205 ? 5.786 -5.878 -33.972 1.00 92.06 205 ARG A O 1
ATOM 1673 N N . GLY A 1 206 ? 4.990 -3.918 -33.225 1.00 89.56 206 GLY A N 1
ATOM 1674 C CA . GLY A 1 206 ? 4.180 -4.488 -32.146 1.00 89.56 206 GLY A CA 1
ATOM 1675 C C . GLY A 1 206 ? 4.972 -5.083 -30.975 1.00 89.56 206 GLY A C 1
ATOM 1676 O O . GLY A 1 206 ? 4.359 -5.624 -30.055 1.00 89.56 206 GLY A O 1
ATOM 1677 N N . LYS A 1 207 ? 6.310 -4.995 -30.970 1.00 92.00 207 LYS A N 1
ATOM 1678 C CA . LYS A 1 207 ? 7.126 -5.449 -29.838 1.00 92.00 207 LYS A CA 1
ATOM 1679 C C . LYS A 1 207 ? 7.187 -4.379 -28.740 1.00 92.00 207 LYS A C 1
ATOM 1681 O O . LYS A 1 207 ? 7.171 -3.182 -29.041 1.00 92.00 207 LYS A O 1
ATOM 1686 N N . PRO A 1 208 ? 7.286 -4.778 -27.461 1.00 93.25 208 PRO A N 1
ATOM 1687 C CA . PRO A 1 208 ? 7.504 -3.835 -26.373 1.00 93.25 208 PRO A CA 1
ATOM 1688 C C . PRO A 1 208 ? 8.883 -3.173 -26.503 1.00 93.25 208 PRO A C 1
ATOM 1690 O O . PRO A 1 208 ? 9.883 -3.832 -26.814 1.00 93.25 208 PRO A O 1
ATOM 1693 N N . LYS A 1 209 ? 8.939 -1.862 -26.253 1.00 94.00 209 LYS A N 1
ATOM 1694 C CA . LYS A 1 209 ? 10.181 -1.086 -26.247 1.00 94.00 209 LYS A CA 1
ATOM 1695 C C . LYS A 1 209 ? 11.020 -1.447 -25.019 1.00 94.00 209 LYS A C 1
ATOM 1697 O O . LYS A 1 209 ? 10.502 -1.566 -23.907 1.00 94.00 209 LYS A O 1
ATOM 1702 N N . GLY A 1 210 ? 12.330 -1.574 -25.211 1.00 92.06 210 GLY A N 1
ATOM 1703 C CA . GLY A 1 210 ? 13.278 -1.686 -24.103 1.00 92.06 210 GLY A CA 1
ATOM 1704 C C . GLY A 1 210 ? 13.521 -0.335 -23.430 1.00 92.06 210 GLY A C 1
ATOM 1705 O O . GLY A 1 210 ? 13.293 0.719 -24.029 1.00 92.06 210 GLY A O 1
ATOM 1706 N N . ILE A 1 211 ? 14.045 -0.350 -22.203 1.00 91.62 211 ILE A N 1
ATOM 1707 C CA . ILE A 1 211 ? 14.306 0.879 -21.440 1.00 91.62 211 ILE A CA 1
ATOM 1708 C C . ILE A 1 211 ? 15.285 1.814 -22.156 1.00 91.62 211 ILE A C 1
ATOM 1710 O O . ILE A 1 211 ? 15.098 3.023 -22.109 1.00 91.62 211 ILE A O 1
ATOM 1714 N N . LYS A 1 212 ? 16.273 1.276 -22.888 1.00 90.94 212 LYS A N 1
ATOM 1715 C CA . LYS A 1 212 ? 17.219 2.095 -23.659 1.00 90.94 212 LYS A CA 1
ATOM 1716 C C . LYS A 1 212 ? 16.483 2.987 -24.663 1.00 90.94 212 LYS A C 1
ATOM 1718 O O . LYS A 1 212 ? 16.740 4.180 -24.718 1.00 90.94 212 LYS A O 1
ATOM 1723 N N . ARG A 1 213 ? 15.532 2.414 -25.404 1.00 91.81 213 ARG A N 1
ATOM 1724 C CA . ARG A 1 213 ? 14.772 3.143 -26.422 1.00 91.81 213 ARG A CA 1
ATOM 1725 C C . ARG A 1 213 ? 13.862 4.205 -25.807 1.00 91.81 213 ARG A C 1
ATOM 1727 O O . ARG A 1 213 ? 13.765 5.301 -26.337 1.00 91.81 213 ARG A O 1
ATOM 1734 N N . VAL A 1 214 ? 13.219 3.886 -24.683 1.00 91.44 214 VAL A N 1
ATOM 1735 C CA . VAL A 1 214 ? 12.360 4.841 -23.965 1.00 91.44 214 VAL A CA 1
ATOM 1736 C C . VAL A 1 214 ? 13.171 6.016 -23.413 1.00 91.44 214 VAL A C 1
ATOM 1738 O O . VAL A 1 214 ? 12.691 7.140 -23.434 1.00 91.44 214 VAL A O 1
ATOM 1741 N N . LEU A 1 215 ? 14.397 5.784 -22.937 1.00 90.50 215 LEU A N 1
ATOM 1742 C CA . LEU A 1 215 ? 15.278 6.862 -22.475 1.00 90.50 215 LEU A CA 1
ATOM 1743 C C . LEU A 1 215 ? 15.765 7.740 -23.636 1.00 90.50 215 LEU A C 1
ATOM 1745 O O . LEU A 1 215 ? 15.680 8.959 -23.534 1.00 90.50 215 LEU A O 1
ATOM 1749 N N . GLU A 1 216 ? 16.147 7.136 -24.767 1.00 90.25 216 GLU A N 1
ATOM 1750 C CA . GLU A 1 216 ? 16.489 7.870 -25.996 1.00 90.25 216 GLU A CA 1
ATOM 1751 C C . GLU A 1 216 ? 15.335 8.773 -26.465 1.00 90.25 216 GLU A C 1
ATOM 1753 O O . GLU A 1 216 ? 15.555 9.934 -26.795 1.00 90.25 216 GLU A O 1
ATOM 1758 N N . GLU A 1 217 ? 14.096 8.270 -26.449 1.00 89.94 217 GLU A N 1
ATOM 1759 C CA . GLU A 1 217 ? 12.891 9.038 -26.808 1.00 89.94 217 GLU A CA 1
ATOM 1760 C C . GLU A 1 217 ? 12.588 10.180 -25.821 1.00 89.94 217 GLU A C 1
ATOM 1762 O O . GLU A 1 217 ? 11.917 11.148 -26.176 1.00 89.94 217 GLU A O 1
ATOM 1767 N N . ARG A 1 218 ? 13.113 10.090 -24.595 1.00 88.50 218 ARG A N 1
ATOM 1768 C CA . ARG A 1 218 ? 13.000 11.117 -23.551 1.00 88.50 218 ARG A CA 1
ATOM 1769 C C . ARG A 1 218 ? 14.192 12.070 -23.502 1.00 88.50 218 ARG A C 1
ATOM 1771 O O . ARG A 1 218 ? 14.180 12.976 -22.671 1.00 88.50 218 ARG A O 1
ATOM 1778 N N . SER A 1 219 ? 15.193 11.879 -24.363 1.00 84.88 219 SER A N 1
ATOM 1779 C CA . SER A 1 219 ? 16.460 12.619 -24.340 1.00 84.88 219 SER A CA 1
ATOM 1780 C C . SER A 1 219 ? 17.225 12.480 -23.009 1.00 84.88 219 SER A C 1
ATOM 1782 O O . SER A 1 219 ? 17.788 13.462 -22.522 1.00 84.88 219 SER A O 1
ATOM 1784 N N . LEU A 1 220 ? 17.218 11.275 -22.414 1.00 78.62 220 LEU A N 1
ATOM 1785 C CA . LEU A 1 220 ? 17.892 10.919 -21.151 1.00 78.62 220 LEU A CA 1
ATOM 1786 C C . LEU A 1 220 ? 19.030 9.908 -21.337 1.00 78.62 220 LEU A C 1
ATOM 1788 O O . LEU A 1 220 ? 18.924 9.041 -22.235 1.00 78.62 220 LEU A O 1
#

Organism: NCBI:txid1433469

Radius of gyration: 30.17 Å; chains: 1; bounding box: 71×81×82 Å

Secondary structure (DSSP, 8-state):
-------------------------------STT-HHHHHHHHHHHHHHHHHHTTB-EEETTTTEEE---PPTTPPEEEEEEE---EEETT-S-S----SSS----PPSS--SEEE-----TTHHHHHHHHS-TTTSTTEEEEEEE---GGG----TTS--GGG--SSSSSS---PPPEEEE-TTS-EEEE-SB--TT-SSGGGTTPBPPHHHHHHHTT-

pLDDT: mean 72.47, std 18.74, range [29.05, 94.0]

Foldseek 3Di:
DDDDDDDDDDDDPPPPPCPPPDDDDPDDDDPCCPPPVNVVVVVVVVVVVVVLVLLEWDADVPPRDTHGHDADDPDFREDEDEDDKDKAFPQPDDPDDDDDDPDDDDDDPDRHDIDTPDPPDPPPVVVVCVVVDCVVGPRHDYDYDYDPPPVPPPDDQQDDDLVQFAQAWADPGGHHQWDWDQAPVRDIDIGHQAADQPDPDNVRHRIGGGPNVSCVVRVD

Sequence (220 aa):
MALTNPNSNNISTVLFYLSIFEKYKKSIYFDGHEREDVVEYRKRFLEEMRTLERRMARYKESIMELILPVLGVGERKLILVTHDKCSFCANDGKREIWVHDEKMPLRKKGNGKSIMKKKKNPNILAEAHCYFTPAKFPNAMAVFAFDNSTNHLAFADDALVMQRMNKGPGEKQSVMRPTTFINSNGQLIEQEMVFEKNYSDPDLRGKPKGIKRVLEERSL